Protein 3KZN (pdb70)

Solvent-accessible surface area: 14301 Å² total

Secondary structure (DSSP, 8-state):
---BS-GGGS-HHHHHHHHHHHHHHHH-----TTTT-EEEEEESS--HHHHHHHHHHHHHTT-EEEEE-HHHHSPPEE-SSS----SS--EEHHHHHHHHHHH-SEEEEE----SS-HHHHTT-HHHHHHHHH-SS-EEESSSS--HHHHHHHHHHHHHHHTSS--TT-EEEEEE---SS---SHHHHHHHHHHHHTT-EEEEE-SSGGGPPPHHHHHHHHHHHHHHS-EEEEE--HHHHHTT-SEEEEE----GGGTT--TTHHHHHGGGGGGS--HHHHHTSSS-EEE--S---TT---HHHHTSTTB-HHHHHHHHHHHHHHHHHHH-

Structure (mmCIF, N/CA/C/O backbone):
data_3KZN
#
_entry.id   3KZN
#
_cell.length_a   130.198
_cell.length_b   130.198
_cell.length_c   130.198
_cell.angle_alpha   90.000
_cell.angle_beta   90.000
_cell.angle_gamma   90.000
#
_symmetry.space_group_name_H-M   'I 21 3'
#
loop_
_entity.id
_entity.type
_entity.pdbx_description
1 polymer 'N-acetylornithine carbamoyltransferase'
2 non-polymer N~2~-ACETYL-L-ORNITHINE
3 non-polymer GLYCEROL
4 non-polymer 'SULFATE ION'
5 water water
#
loop_
_atom_site.group_PDB
_atom_site.id
_atom_site.type_symbol
_atom_site.label_atom_id
_atom_site.label_alt_id
_atom_site.label_comp_id
_atom_site.label_asym_id
_atom_site.label_entity_id
_atom_site.label_seq_id
_atom_site.pdbx_PDB_ins_code
_atom_site.Cartn_x
_atom_site.Cartn_y
_atom_site.Cartn_z
_atom_site.occupancy
_atom_site.B_iso_or_equiv
_atom_site.auth_seq_id
_atom_site.auth_comp_id
_atom_site.auth_asym_id
_atom_site.auth_atom_id
_atom_site.pdbx_PDB_model_num
ATOM 1 N N . LEU A 1 23 ? 80.894 49.828 79.348 1.00 41.22 3 LEU A N 1
ATOM 2 C CA . LEU A 1 23 ? 81.762 49.477 80.513 1.00 39.29 3 LEU A CA 1
ATOM 3 C C . LEU A 1 23 ? 83.145 50.104 80.343 1.00 37.25 3 LEU A C 1
ATOM 4 O O . LEU A 1 23 ? 83.718 50.067 79.256 1.00 37.74 3 LEU A O 1
ATOM 9 N N . LYS A 1 24 ? 83.678 50.679 81.416 1.00 35.06 4 LYS A N 1
ATOM 10 C CA . LYS A 1 24 ? 84.993 51.314 81.371 1.00 34.97 4 LYS A CA 1
ATOM 11 C C . LYS A 1 24 ? 86.069 50.376 81.924 1.00 32.38 4 LYS A C 1
ATOM 12 O O . LYS A 1 24 ? 85.881 49.757 82.968 1.00 31.72 4 LYS A O 1
ATOM 18 N N . HIS A 1 25 ? 87.189 50.278 81.214 1.00 29.75 5 HIS A N 1
ATOM 19 C CA . HIS A 1 25 ? 88.306 49.422 81.623 1.00 27.44 5 HIS A CA 1
ATOM 20 C C . HIS A 1 25 ? 89.560 50.279 81.767 1.00 27.67 5 HIS A C 1
ATOM 21 O O . HIS A 1 25 ? 89.580 51.431 81.338 1.00 27.95 5 HIS A O 1
ATOM 28 N N . PHE A 1 26 ? 90.602 49.731 82.388 1.00 23.63 6 PHE A N 1
ATOM 29 C CA . PHE A 1 26 ? 91.863 50.461 82.474 1.00 23.04 6 PHE A CA 1
ATOM 30 C C . PHE A 1 26 ? 92.873 49.608 81.717 1.00 22.41 6 PHE A C 1
ATOM 31 O O . PHE A 1 26 ? 93.645 48.853 82.312 1.00 22.58 6 PHE A O 1
ATOM 39 N N . LEU A 1 27 ? 92.848 49.725 80.394 1.00 21.00 7 LEU A N 1
ATOM 40 C CA . LEU A 1 27 ? 93.738 48.952 79.537 1.00 21.96 7 LEU A CA 1
ATOM 41 C C . LEU A 1 27 ? 94.967 49.758 79.159 1.00 21.66 7 LEU A C 1
ATOM 42 O O . LEU A 1 27 ? 96.058 49.214 79.036 1.00 20.72 7 LEU A O 1
ATOM 47 N N . ASN A 1 28 ? 94.773 51.060 78.975 1.00 22.02 8 ASN A N 1
ATOM 48 C CA . ASN A 1 28 ? 95.851 51.975 78.606 1.00 22.36 8 ASN A CA 1
ATOM 49 C C . ASN A 1 28 ? 95.484 53.392 79.019 1.00 23.11 8 ASN A C 1
ATOM 50 O O . ASN A 1 28 ? 94.307 53.757 79.028 1.00 23.61 8 ASN A O 1
ATOM 55 N N . THR A 1 29 ? 96.485 54.191 79.368 1.00 22.26 9 THR A N 1
ATOM 56 C CA . THR A 1 29 ? 96.212 55.567 79.764 1.00 23.38 9 THR A CA 1
ATOM 57 C C . THR A 1 29 ? 95.749 56.338 78.532 1.00 23.01 9 THR A C 1
ATOM 58 O O . THR A 1 29 ? 94.976 57.285 78.635 1.00 23.60 9 THR A O 1
ATOM 62 N N . GLN A 1 30 ? 96.218 55.913 77.364 1.00 23.18 10 GLN A N 1
ATOM 63 C CA . GLN A 1 30 ? 95.865 56.576 76.113 1.00 24.83 10 GLN A CA 1
ATOM 64 C C . GLN A 1 30 ? 94.350 56.579 75.871 1.00 25.93 10 GLN A C 1
ATOM 65 O O . GLN A 1 30 ? 93.842 57.447 75.164 1.00 25.95 10 GLN A O 1
ATOM 71 N N . ASP A 1 31 ? 93.632 55.622 76.461 1.00 26.14 11 ASP A N 1
ATOM 72 C CA . ASP A 1 31 ? 92.175 55.543 76.293 1.00 27.91 11 ASP A CA 1
ATOM 73 C C . ASP A 1 31 ? 91.424 56.501 77.212 1.00 28.25 11 ASP A C 1
ATOM 74 O O . ASP A 1 31 ? 90.224 56.716 77.047 1.00 28.66 11 ASP A O 1
ATOM 79 N N . TRP A 1 32 ? 92.123 57.050 78.196 1.00 26.88 12 TRP A N 1
ATOM 80 C CA . TRP A 1 32 ? 91.509 57.963 79.150 1.00 26.87 12 TRP A CA 1
ATOM 81 C C . TRP A 1 32 ? 91.842 59.411 78.814 1.00 26.38 12 TRP A C 1
ATOM 82 O O . TRP A 1 32 ? 92.892 59.690 78.246 1.00 26.45 12 TRP A O 1
ATOM 93 N N . SER A 1 33 ? 90.943 60.326 79.163 1.00 27.26 13 SER A N 1
ATOM 94 C CA . SER A 1 33 ? 91.172 61.745 78.906 1.00 27.71 13 SER A CA 1
ATOM 95 C C . SER A 1 33 ? 92.191 62.263 79.918 1.00 28.88 13 SER A C 1
ATOM 96 O O . SER A 1 33 ? 92.457 61.611 80.931 1.00 26.33 13 SER A O 1
ATOM 99 N N . ARG A 1 34 ? 92.757 63.435 79.645 1.00 29.85 14 ARG A N 1
ATOM 100 C CA . ARG A 1 34 ? 93.739 64.032 80.543 1.00 31.41 14 ARG A CA 1
ATOM 101 C C . ARG A 1 34 ? 93.085 64.343 81.887 1.00 30.74 14 ARG A C 1
ATOM 102 O O . ARG A 1 34 ? 93.702 64.192 82.941 1.00 29.22 14 ARG A O 1
ATOM 110 N N . ALA A 1 35 ? 91.831 64.780 81.842 1.00 29.82 15 ALA A N 1
ATOM 111 C CA . ALA A 1 35 ? 91.097 65.099 83.060 1.00 30.10 15 ALA A CA 1
ATOM 112 C C . ALA A 1 35 ? 90.917 63.842 83.912 1.00 28.96 15 ALA A C 1
ATOM 113 O O . ALA A 1 35 ? 91.072 63.886 85.131 1.00 28.64 15 ALA A O 1
ATOM 115 N N . GLU A 1 36 ? 90.589 62.724 83.267 1.00 27.41 16 GLU A N 1
ATOM 116 C CA . GLU A 1 36 ? 90.396 61.463 83.979 1.00 27.93 16 GLU A CA 1
ATOM 117 C C . GLU A 1 36 ? 91.703 60.977 84.599 1.00 25.70 16 GLU A C 1
ATOM 118 O O . GLU A 1 36 ? 91.727 60.524 85.743 1.00 24.01 16 GLU A O 1
ATOM 124 N N . LEU A 1 37 ? 92.790 61.070 83.843 1.00 25.81 17 LEU A N 1
ATOM 125 C CA . LEU A 1 37 ? 94.088 60.654 84.361 1.00 25.41 17 LEU A CA 1
ATOM 126 C C . LEU A 1 37 ? 94.469 61.546 85.539 1.00 26.69 17 LEU A C 1
ATOM 127 O O . LEU A 1 37 ? 94.928 61.061 86.574 1.00 24.82 17 LEU A O 1
ATOM 132 N N . ASP A 1 38 ? 94.271 62.854 85.386 1.00 27.18 18 ASP A N 1
ATOM 133 C CA . ASP A 1 38 ? 94.597 63.782 86.460 1.00 27.48 18 ASP A CA 1
ATOM 134 C C . ASP A 1 38 ? 93.826 63.417 87.718 1.00 26.01 18 ASP A C 1
ATOM 135 O O . ASP A 1 38 ? 94.350 63.527 88.825 1.00 25.52 18 ASP A O 1
ATOM 140 N N . ALA A 1 39 ? 92.582 62.977 87.543 1.00 25.53 19 ALA A N 1
ATOM 141 C CA . ALA A 1 39 ? 91.741 62.588 88.668 1.00 26.26 19 ALA A CA 1
ATOM 142 C C . ALA A 1 39 ? 92.315 61.349 89.347 1.00 25.64 19 ALA A C 1
ATOM 143 O O . ALA A 1 39 ? 92.343 61.265 90.576 1.00 25.47 19 ALA A O 1
ATOM 145 N N . LEU A 1 40 ? 92.780 60.392 88.547 1.00 24.43 20 LEU A N 1
ATOM 146 C CA . LEU A 1 40 ? 93.369 59.171 89.094 1.00 23.92 20 LEU A CA 1
ATOM 147 C C . LEU A 1 40 ? 94.614 59.487 89.909 1.00 22.51 20 LEU A C 1
ATOM 148 O O . LEU A 1 40 ? 94.783 58.984 91.021 1.00 22.16 20 LEU A O 1
ATOM 153 N N . LEU A 1 41 ? 95.491 60.316 89.351 1.00 23.05 21 LEU A N 1
ATOM 154 C CA . LEU A 1 41 ? 96.716 60.678 90.049 1.00 23.90 21 LEU A CA 1
ATOM 155 C C . LEU A 1 41 ? 96.413 61.410 91.349 1.00 24.30 21 LEU A C 1
ATOM 156 O O . LEU A 1 41 ? 97.083 61.191 92.357 1.00 24.28 21 LEU A O 1
ATOM 161 N N . THR A 1 42 ? 95.400 62.273 91.334 1.00 24.66 22 THR A N 1
ATOM 162 C CA . THR A 1 42 ? 95.034 63.002 92.545 1.00 24.94 22 THR A CA 1
ATOM 163 C C . THR A 1 42 ? 94.418 62.066 93.580 1.00 24.09 22 THR A C 1
ATOM 164 O O . THR A 1 42 ? 94.642 62.224 94.781 1.00 22.71 22 THR A O 1
ATOM 168 N N . GLN A 1 43 ? 93.636 61.092 93.127 1.00 23.07 23 GLN A N 1
ATOM 169 C CA . GLN A 1 43 ? 93.053 60.144 94.064 1.00 24.29 23 GLN A CA 1
ATOM 170 C C . GLN A 1 43 ? 94.194 59.299 94.637 1.00 22.56 23 GLN A C 1
ATOM 171 O O . GLN A 1 43 ? 94.176 58.920 95.809 1.00 21.94 23 GLN A O 1
ATOM 177 N N . ALA A 1 44 ? 95.195 59.012 93.809 1.00 22.28 24 ALA A N 1
ATOM 178 C CA . ALA A 1 44 ? 96.340 58.229 94.272 1.00 22.84 24 ALA A CA 1
ATOM 179 C C . ALA A 1 44 ? 97.053 58.994 95.385 1.00 21.75 24 ALA A C 1
ATOM 180 O O . ALA A 1 44 ? 97.478 58.410 96.386 1.00 22.55 24 ALA A O 1
ATOM 182 N N . ALA A 1 45 ? 97.176 60.308 95.213 1.00 22.43 25 ALA A N 1
ATOM 183 C CA . ALA A 1 45 ? 97.830 61.148 96.213 1.00 22.74 25 ALA A CA 1
ATOM 184 C C . ALA A 1 45 ? 97.032 61.141 97.513 1.00 22.55 25 ALA A C 1
ATOM 185 O O . ALA A 1 45 ? 97.606 61.178 98.604 1.00 24.23 25 ALA A O 1
ATOM 187 N N . LEU A 1 46 ? 95.706 61.098 97.396 1.00 22.07 26 LEU A N 1
ATOM 188 C CA . LEU A 1 46 ? 94.834 61.075 98.568 1.00 23.65 26 LEU A CA 1
ATOM 189 C C . LEU A 1 46 ? 94.973 59.755 99.325 1.00 24.09 26 LEU A C 1
ATOM 190 O O . LEU A 1 46 ? 95.022 59.738 100.554 1.00 23.92 26 LEU A O 1
ATOM 195 N N . PHE A 1 47 ? 95.029 58.647 98.594 1.00 23.14 27 PHE A N 1
ATOM 196 C CA . PHE A 1 47 ? 95.189 57.343 99.233 1.00 23.12 27 PHE A CA 1
ATOM 197 C C . PHE A 1 47 ? 96.541 57.254 99.944 1.00 23.05 27 PHE A C 1
ATOM 198 O O . PHE A 1 47 ? 96.680 56.567 100.957 1.00 24.29 27 PHE A O 1
ATOM 206 N N . LYS A 1 48 ? 97.540 57.953 99.413 1.00 23.50 28 LYS A N 1
ATOM 207 C CA . LYS A 1 48 ? 98.868 57.942 100.018 1.00 23.62 28 LYS A CA 1
ATOM 208 C C . LYS A 1 48 ? 98.825 58.657 101.365 1.00 24.35 28 LYS A C 1
ATOM 209 O O . LYS A 1 48 ? 99.585 58.330 102.276 1.00 24.72 28 LYS A O 1
ATOM 215 N N . ARG A 1 49 ? 97.923 59.627 101.494 1.00 24.50 29 ARG A N 1
ATOM 216 C CA . ARG A 1 49 ? 97.786 60.369 102.743 1.00 24.83 29 ARG A CA 1
ATOM 217 C C . ARG A 1 49 ? 96.847 59.674 103.731 1.00 25.62 29 ARG A C 1
ATOM 218 O O . ARG A 1 49 ? 96.889 59.941 104.930 1.00 27.22 29 ARG A O 1
ATOM 226 N N . ASN A 1 50 ? 96.002 58.784 103.221 1.00 26.04 30 ASN A N 1
ATOM 227 C CA . ASN A 1 50 ? 95.058 58.039 104.053 1.00 27.80 30 ASN A CA 1
ATOM 228 C C . ASN A 1 50 ? 94.823 56.705 103.347 1.00 26.94 30 ASN A C 1
ATOM 229 O O . ASN A 1 50 ? 93.900 56.570 102.546 1.00 24.81 30 ASN A O 1
ATOM 234 N N . LYS A 1 51 ? 95.654 55.717 103.659 1.00 27.08 31 LYS A N 1
ATOM 235 C CA . LYS A 1 51 ? 95.566 54.430 102.982 1.00 26.49 31 LYS A CA 1
ATOM 236 C C . LYS A 1 51 ? 94.419 53.484 103.309 1.00 25.04 31 LYS A C 1
ATOM 237 O O . LYS A 1 51 ? 94.071 52.647 102.480 1.00 25.09 31 LYS A O 1
ATOM 243 N N . LEU A 1 52 ? 93.823 53.596 104.491 1.00 25.12 32 LEU A N 1
ATOM 244 C CA . LEU A 1 52 ? 92.711 52.710 104.823 1.00 24.92 32 LEU A CA 1
ATOM 245 C C . LEU A 1 52 ? 91.371 53.367 104.473 1.00 26.23 32 LEU A C 1
ATOM 246 O O . LEU A 1 52 ? 91.161 54.554 104.732 1.00 25.66 32 LEU A O 1
ATOM 251 N N . GLY A 1 53 ? 90.472 52.592 103.869 1.00 25.35 33 GLY A N 1
ATOM 252 C CA . GLY A 1 53 ? 89.170 53.121 103.488 1.00 25.97 33 GLY A CA 1
ATOM 253 C C . GLY A 1 53 ? 88.160 52.026 103.202 1.00 26.62 33 GLY A C 1
ATOM 254 O O . GLY A 1 53 ? 88.424 50.853 103.471 1.00 25.02 33 GLY A O 1
ATOM 255 N N . SER A 1 54 ? 87.003 52.393 102.659 1.00 26.00 34 SER A N 1
ATOM 256 C CA . SER A 1 54 ? 85.977 51.400 102.359 1.00 27.33 34 SER A CA 1
ATOM 257 C C . SER A 1 54 ? 85.507 51.439 100.906 1.00 25.85 34 SER A C 1
ATOM 258 O O . SER A 1 54 ? 84.443 50.909 100.577 1.00 27.15 34 SER A O 1
ATOM 261 N N . GLU A 1 55 ? 86.300 52.057 100.037 1.00 24.94 35 GLU A N 1
ATOM 262 C CA . GLU A 1 55 ? 85.942 52.163 98.623 1.00 25.27 35 GLU A CA 1
ATOM 263 C C . GLU A 1 55 ? 85.721 50.813 97.941 1.00 25.87 35 GLU A C 1
ATOM 264 O O . GLU A 1 55 ? 85.053 50.741 96.908 1.00 26.84 35 GLU A O 1
ATOM 270 N N . LEU A 1 56 ? 86.279 49.750 98.510 1.00 23.26 36 LEU A N 1
ATOM 271 C CA . LEU A 1 56 ? 86.120 48.410 97.938 1.00 23.82 36 LEU A CA 1
ATOM 272 C C . LEU A 1 56 ? 85.499 47.454 98.961 1.00 23.73 36 LEU A C 1
ATOM 273 O O . LEU A 1 56 ? 85.657 46.235 98.864 1.00 21.98 36 LEU A O 1
ATOM 278 N N . LYS A 1 57 ? 84.780 48.004 99.934 1.00 23.56 37 LYS A N 1
ATOM 279 C CA . LYS A 1 57 ? 84.171 47.180 100.976 1.00 23.95 37 LYS A CA 1
ATOM 280 C C . LYS A 1 57 ? 83.285 46.064 100.429 1.00 23.13 37 LYS A C 1
ATOM 281 O O . LYS A 1 57 ? 82.268 46.321 99.780 1.00 22.80 37 LYS A O 1
ATOM 287 N N . GLY A 1 58 ? 83.686 44.825 100.700 1.00 21.93 38 GLY A N 1
ATOM 288 C CA . GLY A 1 58 ? 82.937 43.672 100.240 1.00 22.80 38 GLY A CA 1
ATOM 289 C C . GLY A 1 58 ? 83.125 43.344 98.768 1.00 23.28 38 GLY A C 1
ATOM 290 O O . GLY A 1 58 ? 82.518 42.399 98.260 1.00 24.58 38 GLY A O 1
ATOM 291 N N . LYS A 1 59 ? 83.963 44.119 98.084 1.00 22.50 39 LYS A N 1
ATOM 292 C CA . LYS A 1 59 ? 84.238 43.918 96.664 1.00 21.25 39 LYS A CA 1
ATOM 293 C C . LYS A 1 59 ? 85.482 43.049 96.485 1.00 21.94 39 LYS A C 1
ATOM 294 O O . LYS A 1 59 ? 86.272 42.879 97.414 1.00 20.81 39 LYS A O 1
ATOM 300 N N . SER A 1 60 ? 85.671 42.519 95.283 1.00 20.55 40 SER A N 1
ATOM 301 C CA . SER A 1 60 ? 86.829 41.675 95.031 1.00 20.19 40 SER A CA 1
ATOM 302 C C . SER A 1 60 ? 87.390 41.831 93.624 1.00 20.83 40 SER A C 1
ATOM 303 O O . SER A 1 60 ? 86.699 42.268 92.700 1.00 20.92 40 SER A O 1
ATOM 306 N N . ILE A 1 61 ? 88.658 41.470 93.476 1.00 19.16 41 ILE A N 1
ATOM 307 C CA . ILE A 1 61 ? 89.321 41.531 92.184 1.00 19.21 41 ILE A CA 1
ATOM 308 C C . ILE A 1 61 ? 90.069 40.219 91.962 1.00 18.58 41 ILE A C 1
ATOM 309 O O . ILE A 1 61 ? 90.654 39.665 92.889 1.00 20.67 41 ILE A O 1
ATOM 314 N N . ALA A 1 62 ? 90.001 39.698 90.745 1.00 18.19 42 ALA A N 1
ATOM 315 C CA . ALA A 1 62 ? 90.719 38.477 90.414 1.00 19.20 42 ALA A CA 1
ATOM 316 C C . ALA A 1 62 ? 91.997 38.934 89.723 1.00 19.41 42 ALA A C 1
ATOM 317 O O . ALA A 1 62 ? 91.946 39.619 88.702 1.00 20.19 42 ALA A O 1
ATOM 319 N N . LEU A 1 63 ? 93.140 38.590 90.309 1.00 19.90 43 LEU A N 1
ATOM 320 C CA . LEU A 1 63 ? 94.437 38.944 89.748 1.00 19.05 43 LEU A CA 1
ATOM 321 C C . LEU A 1 63 ? 94.882 37.738 88.931 1.00 20.14 43 LEU A C 1
ATOM 322 O O . LEU A 1 63 ? 95.347 36.737 89.481 1.00 20.40 43 LEU A O 1
ATOM 327 N N . VAL A 1 64 ? 94.723 37.833 87.615 1.00 18.87 44 VAL A N 1
ATOM 328 C CA . VAL A 1 64 ? 95.071 36.732 86.726 1.00 19.20 44 VAL A CA 1
ATOM 329 C C . VAL A 1 64 ? 96.473 36.882 86.147 1.00 20.15 44 VAL A C 1
ATOM 330 O O . VAL A 1 64 ? 96.713 37.699 85.251 1.00 20.19 44 VAL A O 1
ATOM 334 N N . PHE A 1 65 ? 97.388 36.071 86.666 1.00 19.38 45 PHE A N 1
ATOM 335 C CA . PHE A 1 65 ? 98.783 36.093 86.250 1.00 20.52 45 PHE A CA 1
ATOM 336 C C . PHE A 1 65 ? 99.173 35.004 85.256 1.00 21.44 45 PHE A C 1
ATOM 337 O O . PHE A 1 65 ? 99.332 33.846 85.637 1.00 21.92 45 PHE A O 1
ATOM 345 N N . PHE A 1 66 ? 99.324 35.359 83.983 1.00 21.88 46 PHE A N 1
ATOM 346 C CA . PHE A 1 66 ? 99.764 34.369 83.007 1.00 22.25 46 PHE A CA 1
ATOM 347 C C . PHE A 1 66 ? 101.283 34.309 83.135 1.00 22.85 46 PHE A C 1
ATOM 348 O O . PHE A 1 66 ? 101.928 33.351 82.708 1.00 23.31 46 PHE A O 1
ATOM 356 N N . ASN A 1 67 ? 101.832 35.356 83.742 1.00 22.79 47 ASN A N 1
ATOM 357 C CA . ASN A 1 67 ? 103.262 35.472 84.035 1.00 24.57 47 ASN A CA 1
ATOM 358 C C . ASN A 1 67 ? 103.274 36.005 85.472 1.00 25.33 47 ASN A C 1
ATOM 359 O O . ASN A 1 67 ? 102.533 36.936 85.794 1.00 25.13 47 ASN A O 1
ATOM 364 N N . PRO A 1 68 ? 104.105 35.420 86.355 1.00 27.45 48 PRO A N 1
ATOM 365 C CA . PRO A 1 68 ? 104.187 35.843 87.760 1.00 27.34 48 PRO A CA 1
ATOM 366 C C . PRO A 1 68 ? 104.885 37.178 88.013 1.00 26.48 48 PRO A C 1
ATOM 367 O O . PRO A 1 68 ? 105.742 37.598 87.241 1.00 25.56 48 PRO A O 1
ATOM 371 N N . SER A 1 69 ? 104.506 37.827 89.112 1.00 24.13 49 SER A N 1
ATOM 372 C CA . SER A 1 69 ? 105.101 39.091 89.535 1.00 22.35 49 SER A CA 1
ATOM 373 C C . SER A 1 69 ? 104.837 39.298 91.022 1.00 22.92 49 SER A C 1
ATOM 374 O O . SER A 1 69 ? 103.702 39.554 91.420 1.00 22.53 49 SER A O 1
ATOM 377 N N . MET A 1 70 ? 105.877 39.193 91.843 1.00 20.98 50 MET A N 1
ATOM 378 C CA . MET A 1 70 ? 105.698 39.382 93.276 1.00 22.28 50 MET A CA 1
ATOM 379 C C . MET A 1 70 ? 105.281 40.811 93.637 1.00 21.12 50 MET A C 1
ATOM 380 O O . MET A 1 70 ? 104.413 41.002 94.488 1.00 21.89 50 MET A O 1
ATOM 385 N N . ARG A 1 71 ? 105.877 41.810 92.989 1.00 20.80 51 ARG A N 1
ATOM 386 C CA . ARG A 1 71 ? 105.542 43.202 93.297 1.00 20.94 51 ARG A CA 1
ATOM 387 C C . ARG A 1 71 ? 104.107 43.558 92.909 1.00 20.32 51 ARG A C 1
ATOM 388 O O . ARG A 1 71 ? 103.441 44.333 93.600 1.00 20.93 51 ARG A O 1
ATOM 396 N N . THR A 1 72 ? 103.632 42.999 91.801 1.00 19.34 52 THR A N 1
ATOM 397 C CA . THR A 1 72 ? 102.269 43.268 91.347 1.00 19.44 52 THR A CA 1
ATOM 398 C C . THR A 1 72 ? 101.248 42.551 92.234 1.00 19.10 52 THR A C 1
ATOM 399 O O . THR A 1 72 ? 100.216 43.122 92.597 1.00 19.34 52 THR A O 1
ATOM 403 N N . ARG A 1 73 ? 101.532 41.301 92.584 1.00 18.21 53 ARG A N 1
ATOM 404 C CA . ARG A 1 73 ? 100.632 40.550 93.448 1.00 18.69 53 ARG A CA 1
ATOM 405 C C . ARG A 1 73 ? 100.557 41.246 94.802 1.00 18.12 53 ARG A C 1
ATOM 406 O O . ARG A 1 73 ? 99.477 41.444 95.346 1.00 18.47 53 ARG A O 1
ATOM 414 N N . THR A 1 74 ? 101.709 41.629 95.338 1.00 17.70 54 THR A N 1
ATOM 415 C CA . THR A 1 74 ? 101.754 42.281 96.645 1.00 18.86 54 THR A CA 1
ATOM 416 C C . THR A 1 74 ? 101.000 43.608 96.684 1.00 20.56 54 THR A C 1
ATOM 417 O O . THR A 1 74 ? 100.168 43.835 97.564 1.00 20.30 54 THR A O 1
ATOM 421 N N . SER A 1 75 ? 101.286 44.484 95.730 1.00 19.51 55 SER A N 1
ATOM 422 C CA . SER A 1 75 ? 100.636 45.788 95.716 1.00 19.14 55 SER A CA 1
ATOM 423 C C . SER A 1 75 ? 99.125 45.716 95.493 1.00 18.81 55 SER A C 1
ATOM 424 O O . SER A 1 75 ? 98.369 46.376 96.204 1.00 18.91 55 SER A O 1
ATOM 427 N N . PHE A 1 76 ? 98.674 44.923 94.523 1.00 19.19 56 PHE A N 1
ATOM 428 C CA . PHE A 1 76 ? 97.234 44.805 94.286 1.00 19.54 56 PHE A CA 1
ATOM 429 C C . PHE A 1 76 ? 96.526 44.138 95.463 1.00 19.09 56 PHE A C 1
ATOM 430 O O . PHE A 1 76 ? 95.477 44.604 95.917 1.00 19.70 56 PHE A O 1
ATOM 438 N N . GLU A 1 77 ? 97.094 43.043 95.955 1.00 19.58 57 GLU A N 1
ATOM 439 C CA . GLU A 1 77 ? 96.489 42.317 97.069 1.00 20.10 57 GLU A CA 1
ATOM 440 C C . GLU A 1 77 ? 96.318 43.218 98.294 1.00 20.73 57 GLU A C 1
ATOM 441 O O . GLU A 1 77 ? 95.253 43.239 98.918 1.00 19.14 57 GLU A O 1
ATOM 447 N N . LEU A 1 78 ? 97.358 43.972 98.633 1.00 19.86 58 LEU A N 1
ATOM 448 C CA . LEU A 1 78 ? 97.276 44.875 99.784 1.00 21.33 58 LEU A CA 1
ATOM 449 C C . LEU A 1 78 ? 96.324 46.035 99.500 1.00 21.56 58 LEU A C 1
ATOM 450 O O . LEU A 1 78 ? 95.592 46.488 100.383 1.00 22.83 58 LEU A O 1
ATOM 455 N N . GLY A 1 79 ? 96.343 46.521 98.264 1.00 20.35 59 GLY A N 1
ATOM 456 C CA . GLY A 1 79 ? 95.461 47.617 97.897 1.00 21.53 59 GLY A CA 1
ATOM 457 C C . GLY A 1 79 ? 94.005 47.234 98.094 1.00 20.14 59 GLY A C 1
ATOM 458 O O . GLY A 1 79 ? 93.205 48.040 98.578 1.00 20.68 59 GLY A O 1
ATOM 459 N N . ALA A 1 80 ? 93.653 46.008 97.719 1.00 18.20 60 ALA A N 1
ATOM 460 C CA . ALA A 1 80 ? 92.278 45.539 97.883 1.00 19.01 60 ALA A CA 1
ATOM 461 C C . ALA A 1 80 ? 91.958 45.449 99.375 1.00 19.89 60 ALA A C 1
ATOM 462 O O . ALA A 1 80 ? 90.924 45.931 99.839 1.00 19.81 60 ALA A O 1
ATOM 464 N N . PHE A 1 81 ? 92.859 44.827 100.121 1.00 19.56 61 PHE A N 1
ATOM 465 C CA . PHE A 1 81 ? 92.695 44.669 101.561 1.00 20.16 61 PHE A CA 1
ATOM 466 C C . PHE A 1 81 ? 92.489 46.001 102.292 1.00 19.96 61 PHE A C 1
ATOM 467 O O . PHE A 1 81 ? 91.581 46.135 103.115 1.00 19.15 61 PHE A O 1
ATOM 475 N N . GLN A 1 82 ? 93.334 46.981 101.989 1.00 20.20 62 GLN A N 1
ATOM 476 C CA . GLN A 1 82 ? 93.263 48.286 102.647 1.00 22.05 62 GLN A CA 1
ATOM 477 C C . GLN A 1 82 ? 91.979 49.070 102.397 1.00 22.65 62 GLN A C 1
ATOM 478 O O . GLN A 1 82 ? 91.625 49.945 103.189 1.00 24.33 62 GLN A O 1
ATOM 484 N N . LEU A 1 83 ? 91.283 48.758 101.308 1.00 22.51 63 LEU A N 1
ATOM 485 C CA . LEU A 1 83 ? 90.035 49.439 100.997 1.00 22.68 63 LEU A CA 1
ATOM 486 C C . LEU A 1 83 ? 88.814 48.578 101.327 1.00 23.35 63 LEU A C 1
ATOM 487 O O . LEU A 1 83 ? 87.699 48.866 100.888 1.00 22.81 63 LEU A O 1
ATOM 492 N N . GLY A 1 84 ? 89.036 47.518 102.103 1.00 23.09 64 GLY A N 1
ATOM 493 C CA . GLY A 1 84 ? 87.943 46.655 102.518 1.00 22.77 64 GLY A CA 1
ATOM 494 C C . GLY A 1 84 ? 87.538 45.560 101.553 1.00 22.74 64 GLY A C 1
ATOM 495 O O . GLY A 1 84 ? 86.515 44.900 101.759 1.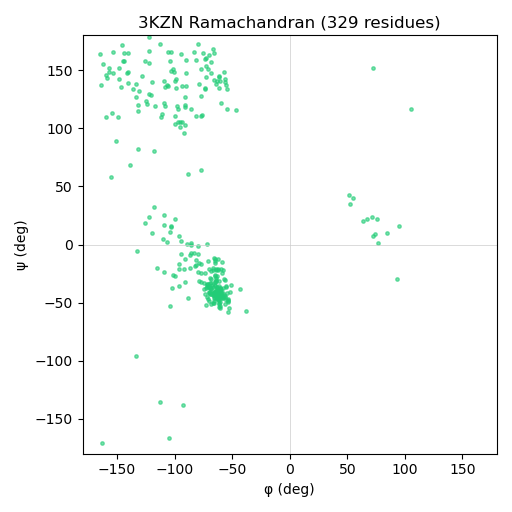00 24.80 64 GLY A O 1
ATOM 496 N N . GLY A 1 85 ? 88.336 45.359 100.509 1.00 22.29 65 GLY A N 1
ATOM 497 C CA . GLY A 1 85 ? 88.030 44.331 99.533 1.00 20.12 65 GLY A CA 1
ATOM 498 C C . GLY A 1 85 ? 88.929 43.116 99.677 1.00 20.26 65 GLY A C 1
ATOM 499 O O . GLY A 1 85 ? 89.635 42.964 100.677 1.00 19.87 65 GLY A O 1
ATOM 500 N N . HIS A 1 86 ? 88.918 42.256 98.666 1.00 19.27 66 HIS A N 1
ATOM 501 C CA . HIS A 1 86 ? 89.723 41.039 98.690 1.00 21.02 66 HIS A CA 1
ATOM 502 C C . HIS A 1 86 ? 90.202 40.675 97.291 1.00 20.23 66 HIS A C 1
ATOM 503 O O . HIS A 1 86 ? 89.434 40.731 96.335 1.00 22.34 66 HIS A O 1
ATOM 510 N N . ALA A 1 87 ? 91.472 40.302 97.175 1.00 19.54 67 ALA A N 1
ATOM 511 C CA . ALA A 1 87 ? 92.030 39.910 95.886 1.00 18.99 67 ALA A CA 1
ATOM 512 C C . ALA A 1 87 ? 92.212 38.403 95.854 1.00 18.33 67 ALA A C 1
ATOM 513 O O . ALA A 1 87 ? 92.683 37.806 96.823 1.00 18.13 67 ALA A O 1
ATOM 515 N N . VAL A 1 88 ? 91.834 37.797 94.736 1.00 17.62 68 VAL A N 1
ATOM 516 C CA . VAL A 1 88 ? 91.986 36.356 94.542 1.00 17.81 68 VAL A CA 1
ATOM 517 C C . VAL A 1 88 ? 93.112 36.203 93.526 1.00 18.65 68 VAL A C 1
ATOM 518 O O . VAL A 1 88 ? 93.008 36.696 92.401 1.00 18.34 68 VAL A O 1
ATOM 522 N N . VAL A 1 89 ? 94.188 35.533 93.925 1.00 19.21 69 VAL A N 1
ATOM 523 C CA . VAL A 1 89 ? 95.333 35.340 93.039 1.00 19.60 69 VAL A CA 1
ATOM 524 C C . VAL A 1 89 ? 95.231 34.053 92.229 1.00 20.07 69 VAL A C 1
ATOM 525 O O . VAL A 1 89 ? 95.199 32.957 92.790 1.00 19.65 69 VAL A O 1
ATOM 529 N N . LEU A 1 90 ? 95.194 34.197 90.904 1.00 19.39 70 LEU A N 1
ATOM 530 C CA . LEU A 1 90 ? 95.090 33.059 89.996 1.00 20.82 70 LEU A CA 1
ATOM 531 C C . LEU A 1 90 ? 96.291 33.004 89.057 1.00 21.84 70 LEU A C 1
ATOM 532 O O . LEU A 1 90 ? 96.741 34.035 88.564 1.00 21.19 70 LEU A O 1
ATOM 537 N N . GLN A 1 91 ? 96.793 31.797 88.801 1.00 22.85 71 GLN A N 1
ATOM 538 C CA . GLN A 1 91 ? 97.947 31.615 87.923 1.00 25.73 71 GLN A CA 1
ATOM 539 C C . GLN A 1 91 ? 97.678 30.499 86.903 1.00 27.35 71 GLN A C 1
ATOM 540 O O . GLN A 1 91 ? 98.094 29.353 87.089 1.00 28.74 71 GLN A O 1
ATOM 546 N N . PRO A 1 92 ? 96.971 30.833 85.808 1.00 28.45 72 PRO A N 1
ATOM 547 C CA . PRO A 1 92 ? 96.587 29.941 84.706 1.00 32.85 72 PRO A CA 1
ATOM 548 C C . PRO A 1 92 ? 97.655 28.978 84.196 1.00 34.58 72 PRO A C 1
ATOM 549 O O . PRO A 1 92 ? 97.354 27.833 83.858 1.00 36.62 72 PRO A O 1
ATOM 553 N N . GLY A 1 93 ? 98.896 29.444 84.129 1.00 37.60 73 GLY A N 1
ATOM 554 C CA . GLY A 1 93 ? 99.964 28.593 83.640 1.00 41.61 73 GLY A CA 1
ATOM 555 C C . GLY A 1 93 ? 100.339 27.468 84.585 1.00 44.38 73 GLY A C 1
ATOM 556 O O . GLY A 1 93 ? 100.920 26.466 84.163 1.00 44.72 73 GLY A O 1
ATOM 557 N N . LYS A 1 94 ? 99.999 27.620 85.861 1.00 44.92 74 LYS A N 1
ATOM 558 C CA . LYS A 1 94 ? 100.339 26.610 86.855 1.00 47.13 74 LYS A CA 1
ATOM 559 C C . LYS A 1 94 ? 99.145 25.910 87.499 1.00 47.03 74 LYS A C 1
ATOM 560 O O . LYS A 1 94 ? 99.291 24.819 88.053 1.00 48.27 74 LYS A O 1
ATOM 566 N N . ASP A 1 95 ? 97.969 26.524 87.429 1.00 46.38 75 ASP A N 1
ATOM 567 C CA . ASP A 1 95 ? 96.788 25.937 88.053 1.00 46.33 75 ASP A CA 1
ATOM 568 C C . ASP A 1 95 ? 95.717 25.407 87.106 1.00 45.32 75 ASP A C 1
ATOM 569 O O . ASP A 1 95 ? 94.651 24.975 87.551 1.00 43.14 75 ASP A O 1
ATOM 574 N N . ALA A 1 96 ? 95.993 25.427 85.806 1.00 43.71 76 ALA A N 1
ATOM 575 C CA . ALA A 1 96 ? 95.020 24.939 84.840 1.00 42.96 76 ALA A CA 1
ATOM 576 C C . ALA A 1 96 ? 95.620 24.690 83.462 1.00 42.26 76 ALA A C 1
ATOM 577 O O . ALA A 1 96 ? 96.721 25.146 83.152 1.00 40.34 76 ALA A O 1
ATOM 579 N N . TRP A 1 97 ? 94.884 23.950 82.642 1.00 41.96 77 TRP A N 1
ATOM 580 C CA . TRP A 1 97 ? 95.319 23.650 81.286 1.00 42.40 77 TRP A CA 1
ATOM 581 C C . TRP A 1 97 ? 95.239 24.957 80.499 1.00 39.33 77 TRP A C 1
ATOM 582 O O . TRP A 1 97 ? 94.574 25.902 80.926 1.00 38.87 77 TRP A O 1
ATOM 593 N N . PRO A 1 98 ? 95.909 25.029 79.339 1.00 37.93 78 PRO A N 1
ATOM 594 C CA . PRO A 1 98 ? 95.877 26.254 78.533 1.00 34.71 78 PRO A CA 1
ATOM 595 C C . PRO A 1 98 ? 94.476 26.715 78.129 1.00 32.22 78 PRO A C 1
ATOM 596 O O . PRO A 1 98 ? 93.569 25.905 77.943 1.00 31.61 78 PRO A O 1
ATOM 600 N N . ILE A 1 99 ? 94.317 28.028 78.002 1.00 29.85 79 ILE A N 1
ATOM 601 C CA . ILE A 1 99 ? 93.045 28.634 77.627 1.00 27.75 79 ILE A CA 1
ATOM 602 C C . ILE A 1 99 ? 93.042 28.977 76.142 1.00 27.68 79 ILE A C 1
ATOM 603 O O . ILE A 1 99 ? 94.052 29.429 75.601 1.00 27.57 79 ILE A O 1
ATOM 608 N N . GLU A 1 100 ? 91.906 28.758 75.488 1.00 26.76 80 GLU A N 1
ATOM 609 C CA . GLU A 1 100 ? 91.778 29.047 74.063 1.00 27.21 80 GLU A CA 1
ATOM 610 C C . GLU A 1 100 ? 91.268 30.467 73.839 1.00 28.04 80 GLU A C 1
ATOM 611 O O . GLU A 1 100 ? 90.233 30.854 74.388 1.00 26.36 80 GLU A O 1
ATOM 617 N N . PHE A 1 101 ? 91.995 31.238 73.034 1.00 27.11 81 PHE A N 1
ATOM 618 C CA . PHE A 1 101 ? 91.599 32.610 72.735 1.00 28.02 81 PHE A CA 1
ATOM 619 C C . PHE A 1 101 ? 91.113 32.781 71.300 1.00 29.90 81 PHE A C 1
ATOM 620 O O . PHE A 1 101 ? 90.354 33.706 71.007 1.00 29.29 81 PHE A O 1
ATOM 628 N N . ASN A 1 102 ? 91.546 31.893 70.407 1.00 31.46 82 ASN A N 1
ATOM 629 C CA . ASN A 1 102 ? 91.131 31.978 69.009 1.00 33.36 82 ASN A CA 1
ATOM 630 C C . ASN A 1 102 ? 89.645 31.673 68.851 1.00 34.01 82 ASN A C 1
ATOM 631 O O . ASN A 1 102 ? 89.041 31.010 69.697 1.00 34.15 82 ASN A O 1
ATOM 636 N N . LEU A 1 103 ? 89.061 32.155 67.759 1.00 33.83 83 LEU A N 1
ATOM 637 C CA . LEU A 1 103 ? 87.641 31.961 67.506 1.00 34.25 83 LEU A CA 1
ATOM 638 C C . LEU A 1 103 ? 87.357 30.901 66.451 1.00 36.03 83 LEU A C 1
ATOM 639 O O . LEU A 1 103 ? 88.209 30.589 65.615 1.00 35.76 83 LEU A O 1
ATOM 644 N N . GLY A 1 104 ? 86.146 30.355 66.506 1.00 36.46 84 GLY A N 1
ATOM 645 C CA . GLY A 1 104 ? 85.721 29.346 65.552 1.00 37.62 84 GLY A CA 1
ATOM 646 C C . GLY A 1 104 ? 86.620 28.139 65.369 1.00 38.05 84 GLY A C 1
ATOM 647 O O . GLY A 1 104 ? 86.729 27.615 64.260 1.00 39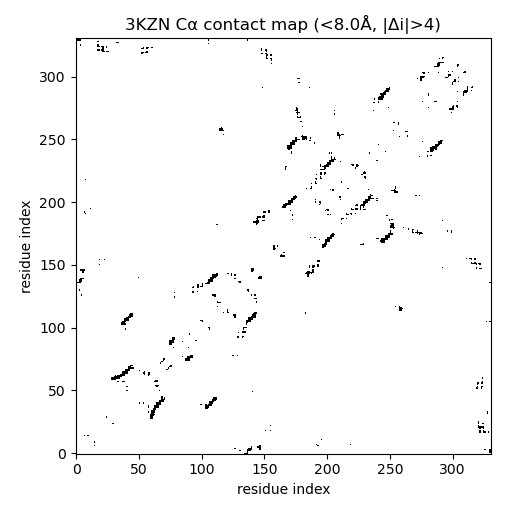.83 84 GLY A O 1
ATOM 648 N N . THR A 1 105 ? 87.266 27.680 66.436 1.00 36.39 85 THR A N 1
ATOM 649 C CA . THR A 1 105 ? 88.131 26.514 66.310 1.00 35.06 85 THR A CA 1
ATOM 650 C C . THR A 1 105 ? 87.478 25.291 66.932 1.00 33.90 85 THR A C 1
ATOM 651 O O . THR A 1 105 ? 86.488 25.399 67.656 1.00 34.98 85 THR A O 1
ATOM 655 N N . VAL A 1 106 ? 88.031 24.126 66.618 1.00 33.30 86 VAL A N 1
ATOM 656 C CA . VAL A 1 106 ? 87.566 22.869 67.183 1.00 31.66 86 VAL A CA 1
ATOM 657 C C . VAL A 1 106 ? 88.596 22.626 68.279 1.00 30.63 86 VAL A C 1
ATOM 658 O O . VAL A 1 106 ? 89.764 22.366 67.990 1.00 30.42 86 VAL A O 1
ATOM 662 N N . MET A 1 107 ? 88.171 22.734 69.532 1.00 29.50 87 MET A N 1
ATOM 663 C CA . MET A 1 107 ? 89.084 22.557 70.653 1.00 29.43 87 MET A CA 1
ATOM 664 C C . MET A 1 107 ? 89.441 21.108 70.972 1.00 31.28 87 MET A C 1
ATOM 665 O O . MET A 1 107 ? 89.110 20.596 72.044 1.00 31.48 87 MET A O 1
ATOM 670 N N . ASP A 1 108 ? 90.118 20.446 70.036 1.00 32.39 88 ASP A N 1
ATOM 671 C CA . ASP A 1 108 ? 90.542 19.065 70.251 1.00 34.20 88 ASP A CA 1
ATOM 672 C C . ASP A 1 108 ? 92.056 19.009 70.423 1.00 35.84 88 ASP A C 1
ATOM 673 O O . ASP A 1 108 ? 92.689 17.983 70.156 1.00 36.05 88 ASP A O 1
ATOM 678 N N . GLY A 1 109 ? 92.628 20.122 70.874 1.00 35.45 89 GLY A N 1
ATOM 679 C CA . GLY A 1 109 ? 94.063 20.198 71.080 1.00 35.48 89 GLY A CA 1
ATOM 680 C C . GLY A 1 109 ? 94.466 20.333 72.537 1.00 35.76 89 GLY A C 1
ATOM 681 O O . GLY A 1 109 ? 93.926 19.646 73.404 1.00 35.80 89 GLY A O 1
ATOM 682 N N . ASP A 1 110 ? 95.414 21.229 72.803 1.00 35.46 90 ASP A N 1
ATOM 683 C CA . ASP A 1 110 ? 95.924 21.460 74.153 1.00 36.75 90 ASP A CA 1
ATOM 684 C C . ASP A 1 110 ? 95.006 22.283 75.054 1.00 35.00 90 ASP A C 1
ATOM 685 O O . ASP A 1 110 ? 94.986 22.082 76.269 1.00 34.10 90 ASP A O 1
ATOM 690 N N . THR A 1 111 ? 94.258 23.214 74.468 1.00 32.47 91 THR A N 1
ATOM 691 C CA . THR A 1 111 ? 93.366 24.069 75.248 1.00 31.21 91 THR A CA 1
ATOM 692 C C . THR A 1 111 ? 92.119 23.339 75.751 1.00 31.05 91 THR A C 1
ATOM 693 O O . THR A 1 111 ? 91.464 22.611 75.001 1.00 29.95 91 THR A O 1
ATOM 697 N N . GLU A 1 112 ? 91.797 23.552 77.027 1.00 30.39 92 GLU A N 1
ATOM 698 C CA . GLU A 1 112 ? 90.650 22.907 77.670 1.00 29.86 92 GLU A CA 1
ATOM 699 C C . GLU A 1 112 ? 89.417 23.790 77.820 1.00 28.29 92 GLU A C 1
ATOM 700 O O . GLU A 1 112 ? 88.296 23.286 77.889 1.00 27.98 92 GLU A O 1
ATOM 706 N N . GLU A 1 113 ? 89.621 25.101 77.889 1.00 26.46 93 GLU A N 1
ATOM 707 C CA . GLU A 1 113 ? 88.510 26.027 78.070 1.00 24.85 93 GLU A CA 1
ATOM 708 C C . GLU A 1 113 ? 88.707 27.297 77.252 1.00 24.28 93 GLU A C 1
ATOM 709 O O . GLU A 1 113 ? 89.835 27.738 77.050 1.00 24.01 93 GLU A O 1
ATOM 715 N N . HIS A 1 114 ? 87.606 27.878 76.784 1.00 23.29 94 HIS A N 1
ATOM 716 C CA . HIS A 1 114 ? 87.674 29.103 75.990 1.00 24.11 94 HIS A CA 1
ATOM 717 C C . HIS A 1 114 ? 87.607 30.342 76.882 1.00 23.52 94 HIS A C 1
ATOM 718 O O . HIS A 1 114 ? 86.957 30.328 77.926 1.00 24.64 94 HIS A O 1
ATOM 725 N N . ILE A 1 115 ? 88.286 31.410 76.469 1.00 23.98 95 ILE A N 1
ATOM 726 C CA . ILE A 1 115 ? 88.310 32.650 77.243 1.00 23.57 95 ILE A CA 1
ATOM 727 C C . ILE A 1 115 ? 86.911 33.216 77.492 1.00 23.91 95 ILE A C 1
ATOM 728 O O . ILE A 1 115 ? 86.674 33.873 78.509 1.00 23.71 95 ILE A O 1
ATOM 733 N N . ALA A 1 116 ? 85.981 32.965 76.575 1.00 24.55 96 ALA A N 1
ATOM 734 C CA . ALA A 1 116 ? 84.621 33.468 76.754 1.00 24.64 96 ALA A CA 1
ATOM 735 C C . ALA A 1 116 ? 84.039 32.922 78.057 1.00 25.07 96 ALA A C 1
ATOM 736 O O . ALA A 1 116 ? 83.428 33.661 78.832 1.00 24.98 96 ALA A O 1
ATOM 738 N N . GLU A 1 117 ? 84.239 31.629 78.304 1.00 23.33 97 GLU A N 1
ATOM 739 C CA . GLU A 1 117 ? 83.732 31.009 79.525 1.00 22.82 97 GLU A CA 1
ATOM 740 C C . GLU A 1 117 ? 84.529 31.445 80.749 1.00 22.48 97 GLU A C 1
ATOM 741 O O . GLU A 1 117 ? 83.968 31.645 81.824 1.00 23.78 97 GLU A O 1
ATOM 747 N N . VAL A 1 118 ? 85.839 31.592 80.593 1.00 22.31 98 VAL A N 1
ATOM 748 C CA . VAL A 1 118 ? 86.670 32.019 81.710 1.00 23.43 98 VAL A CA 1
ATOM 749 C C . VAL A 1 118 ? 86.250 33.400 82.210 1.00 23.70 98 VAL A C 1
ATOM 750 O O . VAL A 1 118 ? 86.051 33.604 83.407 1.00 23.27 98 VAL A O 1
ATOM 754 N N . ALA A 1 119 ? 86.106 34.345 81.288 1.00 23.71 99 ALA A N 1
ATOM 755 C CA . ALA A 1 119 ? 85.729 35.709 81.650 1.00 21.80 99 ALA A CA 1
ATOM 756 C C . ALA A 1 119 ? 84.290 35.832 82.152 1.00 22.21 99 ALA A C 1
ATOM 757 O O . ALA A 1 119 ? 84.021 36.575 83.098 1.00 22.95 99 ALA A O 1
ATOM 759 N N . ARG A 1 120 ? 83.367 35.120 81.518 1.00 21.81 100 ARG A N 1
ATOM 760 C CA . ARG A 1 120 ? 81.964 35.181 81.924 1.00 21.54 100 ARG A CA 1
ATOM 761 C C . ARG A 1 120 ? 81.763 34.613 83.327 1.00 22.26 100 ARG A C 1
ATOM 762 O O . ARG A 1 120 ? 81.013 35.178 84.128 1.00 20.92 100 ARG A O 1
ATOM 770 N N . VAL A 1 121 ? 82.439 33.509 83.637 1.00 21.69 101 VAL A N 1
ATOM 771 C CA . VAL A 1 121 ? 82.318 32.927 84.970 1.00 21.78 101 VAL A CA 1
ATOM 772 C C . VAL A 1 121 ? 82.990 33.822 86.013 1.00 22.20 101 VAL A C 1
ATOM 773 O O . VAL A 1 121 ? 82.396 34.116 87.050 1.00 21.58 101 VAL A O 1
ATOM 777 N N . LEU A 1 122 ? 84.220 34.263 85.751 1.00 22.43 102 LEU A N 1
ATOM 778 C CA . LEU A 1 122 ? 84.896 35.138 86.712 1.00 23.58 102 LEU A CA 1
ATOM 779 C C . LEU A 1 122 ? 84.036 36.365 86.993 1.00 23.73 102 LEU A C 1
ATOM 780 O O . LEU A 1 122 ? 83.981 36.848 88.127 1.00 24.18 102 LEU A O 1
ATOM 785 N N . GLY A 1 123 ? 83.362 36.852 85.953 1.00 23.75 103 GLY A N 1
ATOM 786 C CA . GLY A 1 123 ? 82.498 38.012 86.084 1.00 23.63 103 GLY A CA 1
ATOM 787 C C . GLY A 1 123 ? 81.300 37.793 86.995 1.00 24.60 103 GLY A C 1
ATOM 788 O O . GLY A 1 123 ? 80.656 38.756 87.411 1.00 25.04 103 GLY A O 1
ATOM 789 N N . ARG A 1 124 ? 80.984 36.533 87.290 1.00 22.58 104 ARG A N 1
ATOM 790 C CA . ARG A 1 124 ? 79.872 36.216 88.187 1.00 22.33 104 ARG A CA 1
ATOM 791 C C . ARG A 1 124 ? 80.395 36.129 89.624 1.00 22.31 104 ARG A C 1
ATOM 792 O O . ARG A 1 124 ? 79.615 36.092 90.572 1.00 23.44 104 ARG A O 1
ATOM 800 N N . TYR A 1 125 ? 81.717 36.081 89.775 1.00 22.00 105 TYR A N 1
ATOM 801 C CA . TYR A 1 125 ? 82.344 35.970 91.095 1.00 21.98 105 TYR A CA 1
ATOM 802 C C . TYR A 1 125 ? 82.951 37.276 91.598 1.00 22.98 105 TYR A C 1
ATOM 803 O O . TYR A 1 125 ? 82.654 37.719 92.710 1.00 24.65 105 TYR A O 1
ATOM 812 N N . VAL A 1 126 ? 83.808 37.882 90.780 1.00 20.76 106 VAL A N 1
ATOM 813 C CA . VAL A 1 126 ? 84.494 39.115 91.166 1.00 20.42 106 VAL A CA 1
ATOM 814 C C . VAL A 1 126 ? 83.949 40.402 90.548 1.00 20.96 106 VAL A C 1
ATOM 815 O O . VAL A 1 126 ? 83.185 40.367 89.585 1.00 21.42 106 VAL A O 1
ATOM 819 N N . ASP A 1 127 ? 84.359 41.536 91.113 1.00 19.58 107 ASP A N 1
ATOM 820 C CA . ASP A 1 127 ? 83.921 42.850 90.645 1.00 20.36 107 ASP A CA 1
ATOM 821 C C . ASP A 1 127 ? 84.914 43.487 89.676 1.00 21.03 107 ASP A C 1
ATOM 822 O O . ASP A 1 127 ? 84.576 44.435 88.964 1.00 20.63 107 ASP A O 1
ATOM 827 N N . LEU A 1 128 ? 86.135 42.962 89.664 1.00 20.74 108 LEU A N 1
ATOM 828 C CA . LEU A 1 128 ? 87.207 43.465 88.806 1.00 21.12 108 LEU A CA 1
ATOM 829 C C . LEU A 1 128 ? 88.124 42.314 88.412 1.00 20.95 108 LEU A C 1
ATOM 830 O O . LEU A 1 128 ? 88.260 41.347 89.159 1.00 21.28 108 LEU A O 1
ATOM 835 N N . ILE A 1 129 ? 88.756 42.429 87.245 1.00 20.10 109 ILE A N 1
ATOM 836 C CA . ILE A 1 129 ? 89.696 41.415 86.765 1.00 21.04 109 ILE A CA 1
ATOM 837 C C . ILE A 1 129 ? 90.999 42.064 86.286 1.00 21.31 109 ILE A C 1
ATOM 838 O O . ILE A 1 129 ? 90.992 42.898 85.377 1.00 21.37 109 ILE A O 1
ATOM 843 N N . GLY A 1 130 ? 92.107 41.685 86.912 1.00 19.44 110 GLY A N 1
ATOM 844 C CA . GLY A 1 130 ? 93.409 42.198 86.518 1.00 19.90 110 GLY A CA 1
ATOM 845 C C . GLY A 1 130 ? 94.054 41.142 85.632 1.00 20.23 110 GLY A C 1
ATOM 846 O O . GLY A 1 130 ? 93.895 39.948 85.885 1.00 19.42 110 GLY A O 1
ATOM 847 N N . VAL A 1 131 ? 94.769 41.565 84.593 1.00 18.69 111 VAL A N 1
ATOM 848 C CA . VAL A 1 131 ? 95.396 40.618 83.678 1.00 19.72 111 VAL A CA 1
ATOM 849 C C . VAL A 1 131 ? 96.849 40.957 83.363 1.00 18.47 111 VAL A C 1
ATOM 850 O O . VAL A 1 131 ? 97.152 42.082 82.961 1.00 19.71 111 VAL A O 1
ATOM 854 N N . ARG A 1 132 ? 97.739 39.987 83.563 1.00 19.69 112 ARG A N 1
ATOM 855 C CA . ARG A 1 132 ? 99.156 40.162 83.241 1.00 19.94 112 ARG A CA 1
ATOM 856 C C . ARG A 1 132 ? 99.512 39.040 82.282 1.00 21.38 112 ARG A C 1
ATOM 857 O O . ARG A 1 132 ? 99.373 37.865 82.616 1.00 20.83 112 ARG A O 1
ATOM 865 N N . ALA A 1 133 ? 99.965 39.398 81.086 1.00 21.50 113 ALA A N 1
ATOM 866 C CA . ALA A 1 133 ? 100.310 38.396 80.088 1.00 22.07 113 ALA A CA 1
ATOM 867 C C . ALA A 1 133 ? 101.346 38.976 79.138 1.00 22.49 113 ALA A C 1
ATOM 868 O O . ALA A 1 133 ? 101.061 39.901 78.382 1.00 22.43 113 ALA A O 1
ATOM 870 N N . PHE A 1 134 ? 102.552 38.423 79.191 1.00 22.96 114 PHE A N 1
ATOM 871 C CA . PHE A 1 134 ? 103.657 38.886 78.360 1.00 23.87 114 PHE A CA 1
ATOM 872 C C . PHE A 1 134 ? 103.660 38.354 76.936 1.00 24.93 114 PHE A C 1
ATOM 873 O O . PHE A 1 134 ? 103.037 37.336 76.632 1.00 25.23 114 PHE A O 1
ATOM 881 N N . PRO A 1 135 ? 104.361 39.057 76.035 1.00 25.62 115 PRO A N 1
ATOM 882 C CA . PRO A 1 135 ? 104.420 38.577 74.653 1.00 25.36 115 PRO A CA 1
ATOM 883 C C . PRO A 1 135 ? 105.194 37.254 74.678 1.00 25.59 115 PRO A C 1
ATOM 884 O O . PRO A 1 135 ? 105.853 36.940 75.672 1.00 24.85 115 PRO A O 1
ATOM 888 N N . LYS A 1 136 ? 105.111 36.473 73.607 1.00 25.14 116 LYS A N 1
ATOM 889 C CA . LYS A 1 136 ? 105.811 35.194 73.559 1.00 26.53 116 LYS A CA 1
ATOM 890 C C . LYS A 1 136 ? 107.179 35.303 72.882 1.00 27.65 116 LYS A C 1
ATOM 891 O O . LYS A 1 136 ? 107.959 34.350 72.884 1.00 26.86 116 LYS A O 1
ATOM 897 N N . PHE A 1 137 ? 107.448 36.474 72.307 1.00 25.68 117 PHE A N 1
ATOM 898 C CA . PHE A 1 137 ? 108.711 36.787 71.637 1.00 27.45 117 PHE A CA 1
ATOM 899 C C . PHE A 1 137 ? 109.063 35.978 70.391 1.00 28.40 117 PHE A C 1
ATOM 900 O O . PHE A 1 137 ? 110.233 35.921 70.001 1.00 28.97 117 PHE A O 1
ATOM 908 N N . VAL A 1 138 ? 108.067 35.362 69.765 1.00 27.72 118 VAL A N 1
ATOM 909 C CA . VAL A 1 138 ? 108.308 34.581 68.554 1.00 27.70 118 VAL A CA 1
ATOM 910 C C . VAL A 1 138 ? 107.886 35.380 67.325 1.00 29.00 118 VAL A C 1
ATOM 911 O O . VAL A 1 138 ? 108.541 35.329 66.276 1.00 29.61 118 VAL A O 1
ATOM 915 N N . ASP A 1 139 ? 106.798 36.131 67.468 1.00 27.73 119 ASP A N 1
ATOM 916 C CA . ASP A 1 139 ? 106.254 36.926 66.372 1.00 27.53 119 ASP A CA 1
ATOM 917 C C . ASP A 1 139 ? 105.581 38.186 66.925 1.00 26.44 119 ASP A C 1
ATOM 918 O O . ASP A 1 139 ? 104.520 38.103 67.538 1.00 27.57 119 ASP A O 1
ATOM 923 N N . TRP A 1 140 ? 106.188 39.348 66.699 1.00 25.51 120 TRP A N 1
ATOM 924 C CA . TRP A 1 140 ? 105.620 40.601 67.198 1.00 25.84 120 TRP A CA 1
ATOM 925 C C . TRP A 1 140 ? 104.269 40.951 66.565 1.00 27.43 120 TRP A C 1
ATOM 926 O O . TRP A 1 140 ? 103.455 41.636 67.184 1.00 25.99 120 TRP A O 1
ATOM 937 N N . SER A 1 141 ? 104.021 40.490 65.339 1.00 27.37 121 SER A N 1
ATOM 938 C CA . SER A 1 141 ? 102.742 40.789 64.693 1.00 28.35 121 SER A CA 1
ATOM 939 C C . SER A 1 141 ? 101.616 40.153 65.501 1.00 28.32 121 SER A C 1
ATOM 940 O O . SER A 1 141 ? 100.481 40.633 65.495 1.00 31.87 121 SER A O 1
ATOM 943 N N . LYS A 1 142 ? 101.933 39.070 66.201 1.00 28.50 122 LYS A N 1
ATOM 944 C CA . LYS A 1 142 ? 100.941 38.399 67.025 1.00 27.13 122 LYS A CA 1
ATOM 945 C C . LYS A 1 142 ? 100.916 38.998 68.426 1.00 25.48 122 LYS A C 1
ATOM 946 O O . LYS A 1 142 ? 99.844 39.298 68.960 1.00 25.64 122 LYS A O 1
ATOM 952 N N . ASP A 1 143 ? 102.092 39.191 69.017 1.00 23.30 123 ASP A N 1
ATOM 953 C CA . ASP A 1 143 ? 102.151 39.762 70.358 1.00 23.52 123 ASP A CA 1
ATOM 954 C C . ASP A 1 143 ? 101.543 41.166 70.411 1.00 22.49 123 ASP A C 1
ATOM 955 O O . ASP A 1 143 ? 100.848 41.507 71.366 1.00 21.38 123 ASP A O 1
ATOM 960 N N . ARG A 1 144 ? 101.789 41.982 69.387 1.00 22.08 124 ARG A N 1
ATOM 961 C CA . ARG A 1 144 ? 101.278 43.356 69.402 1.00 23.53 124 ARG A CA 1
ATOM 962 C C . ARG A 1 144 ? 99.757 43.486 69.361 1.00 23.22 124 ARG A C 1
ATOM 963 O O . ARG A 1 144 ? 99.225 44.574 69.581 1.00 24.12 124 ARG A O 1
ATOM 971 N N . GLU A 1 145 ? 99.054 42.391 69.088 1.00 23.59 125 GLU A N 1
ATOM 972 C CA . GLU A 1 145 ? 97.597 42.451 69.048 1.00 25.23 125 GLU A CA 1
ATOM 973 C C . GLU A 1 145 ? 96.959 42.419 70.437 1.00 24.94 125 GLU A C 1
ATOM 974 O O . GLU A 1 145 ? 95.749 42.600 70.570 1.00 25.21 125 GLU A O 1
ATOM 980 N N . ASP A 1 146 ? 97.769 42.178 71.465 1.00 23.47 126 ASP A N 1
ATOM 981 C CA . ASP A 1 146 ? 97.276 42.186 72.843 1.00 23.74 126 ASP A CA 1
ATOM 982 C C . ASP A 1 146 ? 96.047 41.284 72.991 1.00 25.15 126 ASP A C 1
ATOM 983 O O . ASP A 1 146 ? 95.088 41.648 73.672 1.00 24.46 126 ASP A O 1
ATOM 988 N N . GLN A 1 147 ? 96.097 40.105 72.371 1.00 25.93 127 GLN A N 1
ATOM 989 C CA . GLN A 1 147 ? 94.976 39.159 72.373 1.00 26.20 127 GLN A CA 1
ATOM 990 C C . GLN A 1 147 ? 94.403 38.758 73.732 1.00 25.65 127 GLN A C 1
ATOM 991 O O . GLN A 1 147 ? 93.186 38.736 73.912 1.00 24.61 127 GLN A O 1
ATOM 997 N N . VAL A 1 148 ? 95.266 38.425 74.683 1.00 22.51 128 VAL A N 1
ATOM 998 C CA . VAL A 1 148 ? 94.788 38.015 75.993 1.00 22.61 128 VAL A CA 1
ATOM 999 C C . VAL A 1 148 ? 94.002 39.134 76.665 1.00 22.28 128 VAL A C 1
ATOM 1000 O O . VAL A 1 148 ? 92.849 38.941 77.053 1.00 22.06 128 VAL A O 1
ATOM 1004 N N . LEU A 1 149 ? 94.612 40.311 76.775 1.00 22.34 129 LEU A N 1
ATOM 1005 C CA . LEU A 1 149 ? 93.947 41.448 77.407 1.00 22.36 129 LEU A CA 1
ATOM 1006 C C . LEU A 1 149 ? 92.670 41.863 76.679 1.00 23.46 129 LEU A C 1
ATOM 1007 O O . LEU A 1 149 ? 91.635 42.102 77.311 1.00 23.23 129 LEU A O 1
ATOM 1012 N N . LYS A 1 150 ? 92.734 41.952 75.352 1.00 24.83 130 LYS A N 1
ATOM 1013 C CA . LYS A 1 150 ? 91.563 42.354 74.579 1.00 25.14 130 LYS A CA 1
ATOM 1014 C C . LYS A 1 150 ? 90.421 41.352 74.685 1.00 24.52 130 LYS A C 1
ATOM 1015 O O . LYS A 1 150 ? 89.255 41.734 74.620 1.00 24.36 130 LYS A O 1
ATOM 1021 N N . SER A 1 151 ? 90.756 40.074 74.842 1.00 23.96 131 SER A N 1
ATOM 1022 C CA . SER A 1 151 ? 89.737 39.035 74.967 1.00 22.97 131 SER A CA 1
ATOM 1023 C C . SER A 1 151 ? 89.026 39.163 76.308 1.00 22.48 131 SER A C 1
ATOM 1024 O O . SER A 1 151 ? 87.808 39.017 76.389 1.00 21.95 131 SER A O 1
ATOM 1027 N N . PHE A 1 152 ? 89.784 39.433 77.367 1.00 22.81 132 PHE A N 1
ATOM 1028 C CA . PHE A 1 152 ? 89.160 39.607 78.667 1.00 22.60 132 PHE A CA 1
ATOM 1029 C C . PHE A 1 152 ? 88.234 40.817 78.604 1.00 22.43 132 PHE A C 1
ATOM 1030 O O . PHE A 1 152 ? 87.099 40.762 79.068 1.00 23.29 132 PHE A O 1
ATOM 1038 N N . ALA A 1 153 ? 88.717 41.904 78.011 1.00 23.04 133 ALA A N 1
ATOM 1039 C CA . ALA A 1 153 ? 87.922 43.126 77.901 1.00 23.55 133 ALA A CA 1
ATOM 1040 C C . ALA A 1 153 ? 86.645 42.894 77.097 1.00 24.97 133 ALA A C 1
ATOM 1041 O O . ALA A 1 153 ? 85.603 43.478 77.388 1.00 26.11 133 ALA A O 1
ATOM 1043 N N . LYS A 1 154 ? 86.732 42.039 76.085 1.00 24.50 134 LYS A N 1
ATOM 1044 C CA . LYS A 1 154 ? 85.582 41.740 75.240 1.00 25.10 134 LYS A CA 1
ATOM 1045 C C . LYS A 1 154 ? 84.503 40.903 75.925 1.00 25.01 134 LYS A C 1
ATOM 1046 O O . LYS A 1 154 ? 83.312 41.227 75.842 1.00 23.82 134 LYS A O 1
ATOM 1052 N N . TYR A 1 155 ? 84.922 39.836 76.606 1.00 23.60 135 TYR A N 1
ATOM 1053 C CA . TYR A 1 155 ? 83.995 38.907 77.255 1.00 23.18 135 TYR A CA 1
ATOM 1054 C C . TYR A 1 155 ? 83.616 39.155 78.716 1.00 23.75 135 TYR A C 1
ATOM 1055 O O . TYR A 1 155 ? 82.588 38.657 79.181 1.00 23.89 135 TYR A O 1
ATOM 1064 N N . SER A 1 156 ? 84.432 39.913 79.439 1.00 23.90 136 SER A N 1
ATOM 1065 C CA . SER A 1 156 ? 84.155 40.188 80.849 1.00 23.02 136 SER A CA 1
ATOM 1066 C C . SER A 1 156 ? 83.014 41.167 81.086 1.00 22.79 136 SER A C 1
ATOM 1067 O O . SER A 1 156 ? 82.941 42.216 80.448 1.00 24.33 136 SER A O 1
ATOM 1070 N N . PRO A 1 157 ? 82.099 40.831 82.012 1.00 23.29 137 PRO A N 1
ATOM 1071 C CA . PRO A 1 157 ? 80.977 41.722 82.314 1.00 24.42 137 PRO A CA 1
ATOM 1072 C C . PRO A 1 157 ? 81.390 42.756 83.371 1.00 24.23 137 PRO A C 1
ATOM 1073 O O . PRO A 1 157 ? 80.589 43.608 83.766 1.00 23.43 137 PRO A O 1
ATOM 1077 N N . VAL A 1 158 ? 82.644 42.666 83.823 1.00 22.83 138 VAL A N 1
ATOM 1078 C CA . VAL A 1 158 ? 83.186 43.586 84.825 1.00 22.25 138 VAL A CA 1
ATOM 1079 C C . VAL A 1 158 ? 84.476 44.242 84.309 1.00 22.57 138 VAL A C 1
ATOM 1080 O O . VAL A 1 158 ? 85.143 43.712 83.417 1.00 22.61 138 VAL A O 1
ATOM 1084 N N . PRO A 1 159 ? 84.845 45.404 84.874 1.00 22.60 139 PRO A N 1
ATOM 1085 C CA . PRO A 1 159 ? 86.052 46.128 84.453 1.00 22.12 139 PRO A CA 1
ATOM 1086 C C . PRO A 1 159 ? 87.342 45.318 84.510 1.00 21.43 139 PRO A C 1
ATOM 1087 O O . PRO A 1 159 ? 87.588 44.586 85.469 1.00 20.66 139 PRO A O 1
ATOM 1091 N N . VAL A 1 160 ? 88.153 45.469 83.467 1.00 20.38 140 VAL A N 1
ATOM 1092 C CA . VAL A 1 160 ? 89.429 44.779 83.346 1.00 20.88 140 VAL A CA 1
ATOM 1093 C C . VAL A 1 160 ? 90.578 45.769 83.518 1.00 20.25 140 VAL A C 1
ATOM 1094 O O . VAL A 1 160 ? 90.510 46.906 83.038 1.00 20.64 140 VAL A O 1
ATOM 1098 N N . ILE A 1 161 ? 91.627 45.331 84.209 1.00 19.82 141 ILE A N 1
ATOM 1099 C CA . ILE A 1 161 ? 92.800 46.154 84.459 1.00 19.62 141 ILE A CA 1
ATOM 1100 C C . ILE A 1 161 ? 94.059 45.486 83.910 1.00 20.36 141 ILE A C 1
ATOM 1101 O O . ILE A 1 161 ? 94.327 44.320 84.184 1.00 20.90 141 ILE A O 1
ATOM 1106 N N . ASN A 1 162 ? 94.821 46.245 83.132 1.00 20.49 142 ASN A N 1
ATOM 1107 C CA . ASN A 1 162 ? 96.073 45.782 82.532 1.00 19.95 142 ASN A CA 1
ATOM 1108 C C . ASN A 1 162 ? 97.181 45.771 83.603 1.00 20.71 142 ASN A C 1
ATOM 1109 O O . ASN A 1 162 ? 97.593 46.837 84.066 1.00 22.74 142 ASN A O 1
ATOM 1114 N N . MET A 1 163 ? 97.645 44.578 84.001 1.00 19.54 143 MET A N 1
ATOM 1115 C CA . MET A 1 163 ? 98.713 44.434 85.009 1.00 21.55 143 MET A CA 1
ATOM 1116 C C . MET A 1 163 ? 100.064 44.172 84.330 1.00 21.93 143 MET A C 1
ATOM 1117 O O . MET A 1 163 ? 100.992 43.615 84.931 1.00 24.83 143 MET A O 1
ATOM 1122 N N . GLU A 1 164 ? 100.117 44.577 83.065 1.00 22.03 144 GLU A N 1
ATOM 1123 C CA . GLU A 1 164 ? 101.243 44.491 82.128 1.00 21.27 144 GLU A CA 1
ATOM 1124 C C . GLU A 1 164 ? 101.114 43.409 81.065 1.00 21.28 144 GLU A C 1
ATOM 1125 O O . GLU A 1 164 ? 101.049 42.215 81.368 1.00 20.44 144 GLU A O 1
ATOM 1131 N N . THR A 1 165 ? 101.056 43.856 79.813 1.00 21.64 145 THR A N 1
ATOM 1132 C CA . THR A 1 165 ? 100.991 42.977 78.650 1.00 22.16 145 THR A CA 1
ATOM 1133 C C . THR A 1 165 ? 102.033 43.564 77.698 1.00 23.59 145 THR A C 1
ATOM 1134 O O . THR A 1 165 ? 103.219 43.273 77.844 1.00 23.64 145 THR A O 1
ATOM 1138 N N . ILE A 1 166 ? 101.613 44.400 76.748 1.00 22.88 146 ILE A N 1
ATOM 1139 C CA . ILE A 1 166 ? 102.569 45.035 75.847 1.00 22.90 146 ILE A CA 1
ATOM 1140 C C . ILE A 1 166 ? 102.727 46.515 76.212 1.00 23.22 146 ILE A C 1
ATOM 1141 O O . ILE A 1 166 ? 103.444 47.261 75.546 1.00 22.66 146 ILE A O 1
ATOM 1146 N N . THR A 1 167 ? 102.032 46.919 77.274 1.00 21.49 147 THR A N 1
ATOM 1147 C CA . THR A 1 167 ? 102.117 48.269 77.838 1.00 20.63 147 THR A CA 1
ATOM 1148 C C . THR A 1 167 ? 101.982 48.027 79.341 1.00 21.32 147 THR A C 1
ATOM 1149 O O . THR A 1 167 ? 101.570 46.942 79.753 1.00 20.41 147 THR A O 1
ATOM 1153 N N . HIS A 1 168 ? 102.331 49.020 80.149 1.00 21.05 148 HIS A N 1
ATOM 1154 C CA . HIS A 1 168 ? 102.277 48.878 81.606 1.00 21.63 148 HIS A CA 1
ATOM 1155 C C . HIS A 1 168 ? 101.720 50.187 82.178 1.00 22.26 148 HIS A C 1
ATOM 1156 O O . HIS A 1 168 ? 102.434 50.941 82.850 1.00 21.77 148 HIS A O 1
ATOM 1163 N N . PRO A 1 169 ? 100.428 50.465 81.927 1.00 20.20 149 PRO A N 1
ATOM 1164 C CA . PRO A 1 169 ? 99.757 51.681 82.396 1.00 19.65 149 PRO A CA 1
ATOM 1165 C C . PRO A 1 169 ? 99.786 51.927 83.906 1.00 19.61 149 PRO A C 1
ATOM 1166 O O . PRO A 1 169 ? 99.782 53.075 84.344 1.00 18.95 149 PRO A O 1
ATOM 1170 N N . CYS A 1 170 ? 99.811 50.864 84.706 1.00 19.33 150 CYS A N 1
ATOM 1171 C CA . CYS A 1 170 ? 99.880 51.048 86.154 1.00 19.42 150 CYS A CA 1
ATOM 1172 C C . CYS A 1 170 ? 101.260 51.615 86.497 1.00 19.21 150 CYS A C 1
ATOM 1173 O O . CYS A 1 170 ? 101.391 52.465 87.383 1.00 19.77 150 CYS A O 1
ATOM 1176 N N . GLN A 1 171 ? 102.285 51.156 85.785 1.00 19.12 151 GLN A N 1
ATOM 1177 C CA . GLN A 1 171 ? 103.639 51.649 86.021 1.00 19.67 151 GLN A CA 1
ATOM 1178 C C . GLN A 1 171 ? 103.698 53.113 85.578 1.00 21.24 151 GLN A C 1
ATOM 1179 O O . GLN A 1 171 ? 104.346 53.935 86.224 1.00 20.42 151 GLN A O 1
ATOM 1185 N N . GLU A 1 172 ? 103.013 53.434 84.478 1.00 20.90 152 GLU A N 1
ATOM 1186 C CA . GLU A 1 172 ? 102.991 54.812 83.974 1.00 22.43 152 GLU A CA 1
ATOM 1187 C C . GLU A 1 172 ? 102.549 55.797 85.043 1.00 21.30 152 GLU A C 1
ATOM 1188 O O . GLU A 1 172 ? 103.185 56.829 85.254 1.00 21.43 152 GLU A O 1
ATOM 1194 N N . LEU A 1 173 ? 101.442 55.489 85.710 1.00 21.81 153 LEU A N 1
ATOM 1195 C CA . LEU A 1 173 ? 100.931 56.400 86.719 1.00 20.57 153 LEU A CA 1
ATOM 1196 C C . LEU A 1 173 ? 101.789 56.434 87.980 1.00 20.09 153 LEU A C 1
ATOM 1197 O O . LEU A 1 173 ? 101.934 57.487 88.594 1.00 19.46 153 LEU A O 1
ATOM 1202 N N . ALA A 1 174 ? 102.366 55.298 88.366 1.00 19.01 154 ALA A N 1
ATOM 1203 C CA . ALA A 1 174 ? 103.226 55.276 89.550 1.00 19.78 154 ALA A CA 1
ATOM 1204 C C . ALA A 1 174 ? 104.441 56.167 89.264 1.00 21.00 154 ALA A C 1
ATOM 1205 O O . ALA A 1 174 ? 104.907 56.915 90.129 1.00 20.66 154 ALA A O 1
ATOM 1207 N N . HIS A 1 175 ? 104.939 56.068 88.033 1.00 21.77 155 HIS A N 1
ATOM 1208 C CA . HIS A 1 175 ? 106.084 56.838 87.551 1.00 22.40 155 HIS A CA 1
ATOM 1209 C C . HIS A 1 175 ? 105.706 58.325 87.492 1.00 22.88 155 HIS A C 1
ATOM 1210 O O . HIS A 1 175 ? 106.424 59.175 88.015 1.00 24.35 155 HIS A O 1
ATOM 1217 N N . ALA A 1 176 ? 104.575 58.630 86.862 1.00 22.51 156 ALA A N 1
ATOM 1218 C CA . ALA A 1 176 ? 104.109 60.011 86.749 1.00 22.47 156 ALA A CA 1
ATOM 1219 C C . ALA A 1 176 ? 103.971 60.652 88.128 1.00 22.55 156 ALA A C 1
ATOM 1220 O O . ALA A 1 176 ? 104.397 61.786 88.342 1.00 22.53 156 ALA A O 1
ATOM 1222 N N . LEU A 1 177 ? 103.370 59.926 89.064 1.00 21.59 157 LEU A N 1
ATOM 1223 C CA . LEU A 1 177 ? 103.189 60.455 90.410 1.00 21.19 157 LEU A CA 1
ATOM 1224 C C . LEU A 1 177 ? 104.532 60.716 91.086 1.00 21.39 157 LEU A C 1
ATOM 1225 O O . LEU A 1 177 ? 104.719 61.749 91.722 1.00 20.94 157 LEU A O 1
ATOM 1230 N N . ALA A 1 178 ? 105.471 59.784 90.946 1.00 20.94 158 ALA A N 1
ATOM 1231 C CA . ALA A 1 178 ? 106.784 59.960 91.557 1.00 20.04 158 ALA A CA 1
ATOM 1232 C C . ALA A 1 178 ? 107.471 61.225 91.039 1.00 20.66 158 ALA A C 1
ATOM 1233 O O . ALA A 1 178 ? 108.096 61.961 91.810 1.00 21.20 158 ALA A O 1
ATOM 1235 N N . LEU A 1 179 ? 107.360 61.470 89.735 1.00 20.07 159 LEU A N 1
ATOM 1236 C CA . LEU A 1 179 ? 107.980 62.646 89.135 1.00 20.64 159 LEU A CA 1
ATOM 1237 C C . LEU A 1 179 ? 107.327 63.920 89.652 1.00 21.44 159 LEU A C 1
ATOM 1238 O O . LEU A 1 179 ? 108.018 64.883 89.987 1.00 22.49 159 LEU A O 1
ATOM 1243 N N . GLN A 1 180 ? 105.998 63.936 89.717 1.00 21.50 160 GLN A N 1
ATOM 1244 C CA . GLN A 1 180 ? 105.305 65.120 90.211 1.00 22.00 160 GLN A CA 1
ATOM 1245 C C . GLN A 1 180 ? 105.724 65.387 91.654 1.00 23.92 160 GLN A C 1
ATOM 1246 O O . GLN A 1 180 ? 105.955 66.536 92.044 1.00 23.24 160 GLN A O 1
ATOM 1252 N N . GLU A 1 181 ? 105.837 64.323 92.446 1.00 22.35 161 GLU A N 1
ATOM 1253 C CA . GLU A 1 181 ? 106.232 64.476 93.837 1.00 24.71 161 GLU A CA 1
ATOM 1254 C C . GLU A 1 181 ? 107.659 64.990 93.931 1.00 24.12 161 GLU A C 1
ATOM 1255 O O . GLU A 1 181 ? 107.957 65.857 94.750 1.00 25.27 161 GLU A O 1
ATOM 1261 N N . HIS A 1 182 ? 108.542 64.465 93.087 1.00 24.39 162 HIS A N 1
ATOM 1262 C CA . HIS A 1 182 ? 109.932 64.902 93.103 1.00 25.17 162 HIS A CA 1
ATOM 1263 C C . HIS A 1 182 ? 110.080 66.384 92.747 1.00 26.24 162 HIS A C 1
ATOM 1264 O O . HIS A 1 182 ? 110.820 67.117 93.409 1.00 24.48 162 HIS A O 1
ATOM 1271 N N . PHE A 1 183 ? 109.384 66.822 91.702 1.00 26.43 163 PHE A N 1
ATOM 1272 C CA . PHE A 1 183 ? 109.469 68.219 91.279 1.00 27.74 163 PHE A CA 1
ATOM 1273 C C . PHE A 1 183 ? 108.563 69.171 92.056 1.00 27.74 163 PHE A C 1
ATOM 1274 O O . PHE A 1 183 ? 108.648 70.393 91.894 1.00 28.35 163 PHE A O 1
ATOM 1282 N N . GLY A 1 184 ? 107.702 68.614 92.903 1.00 27.55 164 GLY A N 1
ATOM 1283 C CA . GLY A 1 184 ? 106.808 69.435 93.702 1.00 27.26 164 GLY A CA 1
ATOM 1284 C C . GLY A 1 184 ? 105.691 70.111 92.930 1.00 27.56 164 GLY A C 1
ATOM 1285 O O . GLY A 1 184 ? 105.153 71.129 93.370 1.00 26.82 164 GLY A O 1
ATOM 1286 N N . THR A 1 185 ? 105.333 69.549 91.781 1.00 27.17 165 THR A N 1
ATOM 1287 C CA . THR A 1 185 ? 104.270 70.113 90.952 1.00 26.59 165 THR A CA 1
ATOM 1288 C C . THR A 1 185 ? 103.713 69.083 89.985 1.00 27.16 165 THR A C 1
ATOM 1289 O O . THR A 1 185 ? 104.438 68.216 89.505 1.00 26.45 165 THR A O 1
ATOM 1293 N N . PRO A 1 186 ? 102.407 69.159 89.693 1.00 28.24 166 PRO A N 1
ATOM 1294 C CA . PRO A 1 186 ? 101.792 68.210 88.761 1.00 29.30 166 PRO A CA 1
ATOM 1295 C C . PRO A 1 186 ? 102.091 68.597 87.311 1.00 29.86 166 PRO A C 1
ATOM 1296 O O . PRO A 1 186 ? 101.936 67.789 86.395 1.00 28.46 166 PRO A O 1
ATOM 1300 N N . ASP A 1 187 ? 102.532 69.838 87.123 1.00 29.66 167 ASP A N 1
ATOM 1301 C CA . ASP A 1 187 ? 102.838 70.372 85.797 1.00 29.47 167 ASP A CA 1
ATOM 1302 C C . ASP A 1 187 ? 104.301 70.149 85.432 1.00 28.49 167 ASP A C 1
ATOM 1303 O O . ASP A 1 187 ? 105.182 70.869 85.903 1.00 27.15 167 ASP A O 1
ATOM 1308 N N . LEU A 1 188 ? 104.555 69.162 84.579 1.00 27.99 168 LEU A N 1
ATOM 1309 C CA . LEU A 1 188 ? 105.918 68.843 84.167 1.00 28.53 168 LEU A CA 1
ATOM 1310 C C . LEU A 1 188 ? 106.261 69.323 82.757 1.00 30.32 168 LEU A C 1
ATOM 1311 O O . LEU A 1 188 ? 107.304 68.963 82.206 1.00 28.38 168 LEU A O 1
ATOM 1316 N N . ARG A 1 189 ? 105.394 70.137 82.168 1.00 31.84 169 ARG A N 1
ATOM 1317 C CA . ARG A 1 189 ? 105.657 70.634 80.822 1.00 34.34 169 ARG A CA 1
ATOM 1318 C C . ARG A 1 189 ? 107.006 71.345 80.754 1.00 35.04 169 ARG A C 1
ATOM 1319 O O . ARG A 1 189 ? 107.391 72.059 81.679 1.00 35.34 169 ARG A O 1
ATOM 1327 N N . GLY A 1 190 ? 107.730 71.128 79.661 1.00 37.00 170 GLY A N 1
ATOM 1328 C CA . GLY A 1 190 ? 109.024 71.767 79.500 1.00 38.37 170 GLY A CA 1
ATOM 1329 C C . GLY A 1 190 ? 110.220 70.959 79.971 1.00 38.87 170 GLY A C 1
ATOM 1330 O O . GLY A 1 190 ? 111.317 71.113 79.435 1.00 41.03 170 GLY A O 1
ATOM 1331 N N . LYS A 1 191 ? 110.023 70.105 80.973 1.00 36.52 171 LYS A N 1
ATOM 1332 C CA . LYS A 1 191 ? 111.110 69.284 81.500 1.00 33.36 171 LYS A CA 1
ATOM 1333 C C . LYS A 1 191 ? 111.658 68.372 80.407 1.00 31.62 171 LYS A C 1
ATOM 1334 O O . LYS A 1 191 ? 110.890 67.848 79.598 1.00 30.98 171 LYS A O 1
ATOM 1340 N N . LYS A 1 192 ? 112.978 68.191 80.378 1.00 29.44 172 LYS A N 1
ATOM 1341 C CA . LYS A 1 192 ? 113.600 67.318 79.385 1.00 30.01 172 LYS A CA 1
ATOM 1342 C C . LYS A 1 192 ? 113.584 65.888 79.903 1.00 28.74 172 LYS A C 1
ATOM 1343 O O . LYS A 1 192 ? 114.213 65.572 80.917 1.00 29.66 172 LYS A O 1
ATOM 1349 N N . TYR A 1 193 ? 112.866 65.028 79.190 1.00 28.84 173 TYR A N 1
ATOM 1350 C CA . TYR A 1 193 ? 112.719 63.631 79.575 1.00 27.14 173 TYR A CA 1
ATOM 1351 C C . TYR A 1 193 ? 113.479 62.690 78.649 1.00 26.53 173 TYR A C 1
ATOM 1352 O O . TYR A 1 193 ? 113.244 62.663 77.438 1.00 25.46 173 TYR A O 1
ATOM 1361 N N . VAL A 1 194 ? 114.388 61.908 79.219 1.00 25.68 174 VAL A N 1
ATOM 1362 C CA . VAL A 1 194 ? 115.159 60.963 78.430 1.00 26.03 174 VAL A CA 1
ATOM 1363 C C . VAL A 1 194 ? 114.787 59.509 78.723 1.00 25.16 174 VAL A C 1
ATOM 1364 O O . VAL A 1 194 ? 115.023 59.011 79.822 1.00 24.80 174 VAL A O 1
ATOM 1368 N N . LEU A 1 195 ? 114.187 58.842 77.743 1.00 26.30 175 LEU A N 1
ATOM 1369 C CA . LEU A 1 195 ? 113.846 57.429 77.879 1.00 25.20 175 LEU A CA 1
ATOM 1370 C C . LEU A 1 195 ? 115.007 56.725 77.198 1.00 25.32 175 LEU A C 1
ATOM 1371 O O . LEU A 1 195 ? 115.115 56.736 75.968 1.00 26.60 175 LEU A O 1
ATOM 1376 N N . THR A 1 196 ? 115.887 56.130 77.994 1.00 24.75 176 THR A N 1
ATOM 1377 C CA . THR A 1 196 ? 117.050 55.460 77.439 1.00 25.19 176 THR A CA 1
ATOM 1378 C C . THR A 1 196 ? 117.050 53.942 77.501 1.00 25.70 176 THR A C 1
ATOM 1379 O O . THR A 1 196 ? 116.708 53.339 78.518 1.00 25.46 176 THR A O 1
ATOM 1383 N N . TRP A 1 197 ? 117.432 53.332 76.386 1.00 24.58 177 TRP A N 1
ATOM 1384 C CA . TRP A 1 197 ? 117.557 51.889 76.313 1.00 24.68 177 TRP A CA 1
ATOM 1385 C C . TRP A 1 197 ? 118.791 51.613 77.162 1.00 26.25 177 TRP A C 1
ATOM 1386 O O . TRP A 1 197 ? 119.669 52.470 77.278 1.00 27.46 177 TRP A O 1
ATOM 1397 N N . THR A 1 198 ? 118.853 50.445 77.785 1.00 25.15 178 THR A N 1
ATOM 1398 C CA . THR A 1 198 ? 120.035 50.090 78.549 1.00 25.22 178 THR A CA 1
ATOM 1399 C C . THR A 1 198 ? 120.274 48.614 78.280 1.00 25.36 178 THR A C 1
ATOM 1400 O O . THR A 1 198 ? 119.395 47.925 77.759 1.00 25.94 178 THR A O 1
ATOM 1404 N N . TYR A 1 199 ? 121.464 48.136 78.615 1.00 25.04 179 TYR A N 1
ATOM 1405 C CA . TYR A 1 199 ? 121.830 46.752 78.356 1.00 26.68 179 TYR A CA 1
ATOM 1406 C C . TYR A 1 199 ? 121.263 45.700 79.306 1.00 26.77 179 TYR A C 1
ATOM 1407 O O . TYR A 1 199 ? 121.006 45.964 80.479 1.00 27.82 179 TYR A O 1
ATOM 1416 N N . HIS A 1 200 ? 121.081 44.502 78.760 1.00 26.67 180 HIS A N 1
ATOM 1417 C CA . HIS A 1 200 ? 120.601 43.331 79.480 1.00 27.41 180 HIS A CA 1
ATOM 1418 C C . HIS A 1 200 ? 121.079 42.165 78.615 1.00 27.99 180 HIS A C 1
ATOM 1419 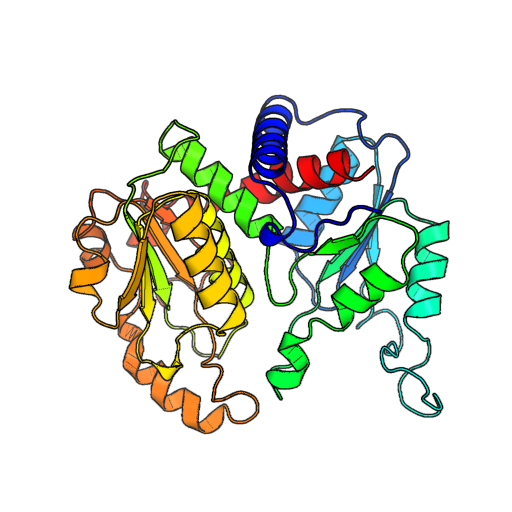O O . HIS A 1 200 ? 121.095 42.268 77.390 1.00 27.06 180 HIS A O 1
ATOM 1426 N N . PRO A 1 201 ? 121.497 41.052 79.233 1.00 29.20 181 PRO A N 1
ATOM 1427 C CA . PRO A 1 201 ? 121.962 39.928 78.413 1.00 30.23 181 PRO A CA 1
ATOM 1428 C C . PRO A 1 201 ? 120.898 39.308 77.512 1.00 30.89 181 PRO A C 1
ATOM 1429 O O . PRO A 1 201 ? 121.225 38.653 76.519 1.00 30.89 181 PRO A O 1
ATOM 1433 N N . LYS A 1 202 ? 119.630 39.524 77.848 1.00 30.09 182 LYS A N 1
ATOM 1434 C CA . LYS A 1 202 ? 118.533 38.962 77.066 1.00 30.53 182 LYS A CA 1
ATOM 1435 C C . LYS A 1 202 ? 117.576 40.021 76.524 1.00 29.18 182 LYS A C 1
ATOM 1436 O O . LYS A 1 202 ? 117.489 41.125 77.061 1.00 29.58 182 LYS A O 1
ATOM 1442 N N . PRO A 1 203 ? 116.859 39.700 75.433 1.00 27.98 183 PRO A N 1
ATOM 1443 C CA . PRO A 1 203 ? 115.901 40.641 74.839 1.00 26.51 183 PRO A CA 1
ATOM 1444 C C . PRO A 1 203 ? 114.639 40.656 75.702 1.00 24.28 183 PRO A C 1
ATOM 1445 O O . PRO A 1 203 ? 114.074 39.600 76.003 1.00 24.05 183 PRO A O 1
ATOM 1449 N N . LEU A 1 204 ? 114.207 41.848 76.103 1.00 22.26 184 LEU A N 1
ATOM 1450 C CA . LEU A 1 204 ? 113.033 41.988 76.961 1.00 23.04 184 LEU A CA 1
ATOM 1451 C C . LEU A 1 204 ? 111.833 42.651 76.296 1.00 23.85 184 LEU A C 1
ATOM 1452 O O . LEU A 1 204 ? 111.911 43.154 75.174 1.00 23.70 184 LEU A O 1
ATOM 1457 N N . ASN A 1 205 ? 110.723 42.635 77.026 1.00 24.26 185 ASN A N 1
ATOM 1458 C CA . ASN A 1 205 ? 109.447 43.214 76.612 1.00 24.45 185 ASN A CA 1
ATOM 1459 C C . ASN A 1 205 ? 109.609 44.728 76.446 1.00 23.55 185 ASN A C 1
ATOM 1460 O O . ASN A 1 205 ? 110.306 45.364 77.238 1.00 24.80 185 ASN A O 1
ATOM 1465 N N . THR A 1 206 ? 108.987 45.303 75.417 1.00 22.57 186 THR A N 1
ATOM 1466 C CA . THR A 1 206 ? 109.059 46.752 75.206 1.00 21.78 186 THR A CA 1
ATOM 1467 C C . THR A 1 206 ? 107.985 47.486 76.011 1.00 22.45 186 THR A C 1
ATOM 1468 O O . THR A 1 206 ? 107.987 48.716 76.080 1.00 21.75 186 THR A O 1
ATOM 1472 N N . ALA A 1 207 ? 107.084 46.723 76.625 1.00 21.29 187 ALA A N 1
ATOM 1473 C CA . ALA A 1 207 ? 105.972 47.270 77.403 1.00 22.76 187 ALA A CA 1
ATOM 1474 C C . ALA A 1 207 ? 106.253 48.523 78.237 1.00 21.94 187 ALA A C 1
ATOM 1475 O O . ALA A 1 207 ? 105.581 49.544 78.077 1.00 20.25 187 ALA A O 1
ATOM 1477 N N . VAL A 1 208 ? 107.230 48.451 79.133 1.00 21.96 188 VAL A N 1
ATOM 1478 C CA . VAL A 1 208 ? 107.533 49.598 79.978 1.00 21.48 188 VAL A CA 1
ATOM 1479 C C . VAL A 1 208 ? 108.017 50.801 79.183 1.00 22.64 188 VAL A C 1
ATOM 1480 O O . VAL A 1 208 ? 107.684 51.938 79.519 1.00 21.80 188 VAL A O 1
ATOM 1484 N N . ALA A 1 209 ? 108.794 50.559 78.130 1.00 21.69 189 ALA A N 1
ATOM 1485 C CA . ALA A 1 209 ? 109.283 51.660 77.303 1.00 23.15 189 ALA A CA 1
ATOM 1486 C C . ALA A 1 209 ? 108.116 52.277 76.527 1.00 22.52 189 ALA A C 1
ATOM 1487 O O . ALA A 1 209 ? 108.017 53.498 76.410 1.00 22.43 189 ALA A O 1
ATOM 1489 N N . ASN A 1 210 ? 107.235 51.435 75.989 1.00 22.35 190 ASN A N 1
ATOM 1490 C CA . ASN A 1 210 ? 106.078 51.941 75.249 1.00 22.19 190 ASN A CA 1
ATOM 1491 C C . ASN A 1 210 ? 105.281 52.854 76.180 1.00 22.39 190 ASN A C 1
ATOM 1492 O O . ASN A 1 210 ? 104.864 53.946 75.801 1.00 20.44 190 ASN A O 1
ATOM 1497 N N . SER A 1 211 ? 105.085 52.396 77.413 1.00 22.38 191 SER A N 1
ATOM 1498 C CA . SER A 1 211 ? 104.343 53.155 78.414 1.00 20.82 191 SER A CA 1
ATOM 1499 C C . SER A 1 211 ? 105.030 54.450 78.845 1.00 22.25 191 SER A C 1
ATOM 1500 O O . SER A 1 211 ? 104.375 55.479 79.017 1.00 20.96 191 SER A O 1
ATOM 1503 N N . ALA A 1 212 ? 106.347 54.406 79.028 1.00 21.72 192 ALA A N 1
ATOM 1504 C CA . ALA A 1 212 ? 107.071 55.604 79.445 1.00 21.71 192 ALA A CA 1
ATOM 1505 C C . ALA A 1 212 ? 106.954 56.678 78.368 1.00 22.95 192 ALA A C 1
ATOM 1506 O O . ALA A 1 212 ? 106.693 57.842 78.665 1.00 22.76 192 ALA A O 1
ATOM 1508 N N . LEU A 1 213 ? 107.146 56.278 77.114 1.00 22.03 193 LEU A N 1
ATOM 1509 C CA . LEU A 1 213 ? 107.061 57.217 76.002 1.00 22.61 193 LEU A CA 1
ATOM 1510 C C . LEU A 1 213 ? 105.665 57.835 75.984 1.00 22.32 193 LEU A C 1
ATOM 1511 O O . LEU A 1 213 ? 105.506 59.044 75.816 1.00 23.09 193 LEU A O 1
ATOM 1516 N N . THR A 1 214 ? 104.656 56.992 76.172 1.00 20.25 194 THR A N 1
ATOM 1517 C CA . THR A 1 214 ? 103.267 57.426 76.174 1.00 20.76 194 THR A CA 1
ATOM 1518 C C . THR A 1 214 ? 102.931 58.442 77.265 1.00 22.12 194 THR A C 1
ATOM 1519 O O . THR A 1 214 ? 102.383 59.511 76.981 1.00 21.11 194 THR A O 1
ATOM 1523 N N . ILE A 1 215 ? 103.261 58.118 78.512 1.00 21.75 195 ILE A N 1
ATOM 1524 C CA . ILE A 1 215 ? 102.936 59.013 79.615 1.00 21.74 195 ILE A CA 1
ATOM 1525 C C . ILE A 1 215 ? 103.798 60.275 79.643 1.00 22.27 195 ILE A C 1
ATOM 1526 O O . ILE A 1 215 ? 103.313 61.354 79.979 1.00 22.76 195 ILE A O 1
ATOM 1531 N N . ALA A 1 216 ? 105.069 60.151 79.279 1.00 22.00 196 ALA A N 1
ATOM 1532 C CA . ALA A 1 216 ? 105.954 61.311 79.281 1.00 23.43 196 ALA A CA 1
ATOM 1533 C C . ALA A 1 216 ? 105.462 62.373 78.294 1.00 24.83 196 ALA A C 1
ATOM 1534 O O . ALA A 1 216 ? 105.468 63.567 78.601 1.00 25.24 196 ALA A O 1
ATOM 1536 N N . THR A 1 217 ? 105.039 61.939 77.109 1.00 25.67 197 THR A N 1
ATOM 1537 C CA . THR A 1 217 ? 104.534 62.868 76.109 1.00 24.77 197 THR A CA 1
ATOM 1538 C C . THR A 1 217 ? 103.140 63.363 76.489 1.00 26.30 197 THR A C 1
ATOM 1539 O O . THR A 1 217 ? 102.793 64.511 76.223 1.00 26.42 197 THR A O 1
ATOM 1543 N N . ARG A 1 218 ? 102.344 62.511 77.129 1.00 25.94 198 ARG A N 1
ATOM 1544 C CA . ARG A 1 218 ? 101.000 62.917 77.537 1.00 26.24 198 ARG A CA 1
ATOM 1545 C C . ARG A 1 218 ? 101.120 64.045 78.561 1.00 26.86 198 ARG A C 1
ATOM 1546 O O . ARG A 1 218 ? 100.240 64.899 78.667 1.00 27.48 198 ARG A O 1
ATOM 1554 N N . MET A 1 219 ? 102.224 64.048 79.305 1.00 27.59 199 MET A N 1
ATOM 1555 C CA . MET A 1 219 ? 102.460 65.069 80.323 1.00 27.81 199 MET A CA 1
ATOM 1556 C C . MET A 1 219 ? 103.108 66.332 79.751 1.00 27.92 199 MET A C 1
ATOM 1557 O O . MET A 1 219 ? 103.409 67.275 80.485 1.00 28.52 199 MET A O 1
ATOM 1562 N N . GLY A 1 220 ? 103.328 66.335 78.440 1.00 27.72 200 GLY A N 1
ATOM 1563 C CA . GLY A 1 220 ? 103.904 67.495 77.779 1.00 29.10 200 GLY A CA 1
ATOM 1564 C C . GLY A 1 220 ? 105.390 67.756 77.943 1.00 29.55 200 GLY A C 1
ATOM 1565 O O . GLY A 1 220 ? 105.839 68.890 77.765 1.00 30.14 200 GLY A O 1
ATOM 1566 N N . MET A 1 221 ? 106.167 66.733 78.279 1.00 28.96 201 MET A N 1
ATOM 1567 C CA . MET A 1 221 ? 107.605 66.928 78.432 1.00 28.78 201 MET A CA 1
ATOM 1568 C C . MET A 1 221 ? 108.297 66.847 77.074 1.00 29.16 201 MET A C 1
ATOM 1569 O O . MET A 1 221 ? 107.700 66.406 76.092 1.00 28.93 201 MET A O 1
ATOM 1574 N N . ASP A 1 222 ? 109.548 67.295 77.019 1.00 29.08 202 ASP A N 1
ATOM 1575 C CA . ASP A 1 222 ? 110.329 67.238 75.787 1.00 30.09 202 ASP A CA 1
ATOM 1576 C C . ASP A 1 222 ? 111.067 65.917 75.861 1.00 29.35 202 ASP A C 1
ATOM 1577 O O . ASP A 1 222 ? 112.133 65.810 76.473 1.00 28.50 202 ASP A O 1
ATOM 1582 N N . VAL A 1 223 ? 110.476 64.913 75.225 1.00 29.34 203 VAL A N 1
ATOM 1583 C CA . VAL A 1 223 ? 110.993 63.554 75.242 1.00 28.28 203 VAL A CA 1
ATOM 1584 C C . VAL A 1 223 ? 111.968 63.151 74.149 1.00 29.76 203 VAL A C 1
ATOM 1585 O O . VAL A 1 223 ? 111.780 63.457 72.969 1.00 28.55 203 VAL A O 1
ATOM 1589 N N . THR A 1 224 ? 113.012 62.444 74.569 1.00 28.73 204 THR A N 1
ATOM 1590 C CA . THR A 1 224 ? 114.020 61.929 73.661 1.00 29.45 204 THR A CA 1
ATOM 1591 C C . THR A 1 224 ? 114.113 60.425 73.886 1.00 30.00 204 THR A C 1
ATOM 1592 O O . THR A 1 224 ? 114.337 59.973 75.011 1.00 30.29 204 THR A O 1
ATOM 1596 N N . LEU A 1 225 ? 113.910 59.655 72.822 1.00 28.43 205 LEU A N 1
ATOM 1597 C CA . LEU A 1 225 ? 114.015 58.204 72.901 1.00 28.15 205 LEU A CA 1
ATOM 1598 C C . LEU A 1 225 ? 115.446 57.869 72.499 1.00 28.60 205 LEU A C 1
ATOM 1599 O O . LEU A 1 225 ? 115.798 57.942 71.321 1.00 28.95 205 LEU A O 1
ATOM 1604 N N . LEU A 1 226 ? 116.265 57.516 73.486 1.00 27.49 206 LEU A N 1
ATOM 1605 C CA . LEU A 1 226 ? 117.670 57.194 73.255 1.00 28.39 206 LEU A CA 1
ATOM 1606 C C . LEU A 1 226 ? 117.878 55.688 73.130 1.00 28.56 206 LEU A C 1
ATOM 1607 O O . LEU A 1 226 ? 117.642 54.942 74.079 1.00 26.34 206 LEU A O 1
ATOM 1612 N N . CYS A 1 227 ? 118.320 55.240 71.959 1.00 28.37 207 CYS A N 1
ATOM 1613 C CA . CYS A 1 227 ? 118.576 53.819 71.751 1.00 29.71 207 CYS A CA 1
ATOM 1614 C C . CYS A 1 227 ? 119.789 53.621 70.845 1.00 31.11 207 CYS A C 1
ATOM 1615 O O . CYS A 1 227 ? 120.163 54.516 70.091 1.00 31.59 207 CYS A O 1
ATOM 1618 N N . PRO A 1 228 ? 120.426 52.443 70.916 1.00 32.69 208 PRO A N 1
ATOM 1619 C CA . PRO A 1 228 ? 121.609 52.132 70.106 1.00 33.16 208 PRO A CA 1
ATOM 1620 C C . PRO A 1 228 ? 121.508 52.308 68.587 1.00 33.23 208 PRO A C 1
ATOM 1621 O O . PRO A 1 228 ? 122.391 52.915 67.977 1.00 32.45 208 PRO A O 1
ATOM 1625 N N . THR A 1 229 ? 120.449 51.778 67.980 1.00 32.78 209 THR A N 1
ATOM 1626 C CA . THR A 1 229 ? 120.268 51.877 66.532 1.00 33.22 209 THR A CA 1
ATOM 1627 C C . THR A 1 229 ? 118.792 51.999 66.164 1.00 33.23 209 THR A C 1
ATOM 1628 O O . THR A 1 229 ? 117.916 51.847 67.017 1.00 32.78 209 THR A O 1
ATOM 1632 N N . PRO A 1 230 ? 118.498 52.278 64.881 1.00 32.89 210 PRO A N 1
ATOM 1633 C CA . PRO A 1 230 ? 117.109 52.408 64.427 1.00 31.98 210 PRO A CA 1
ATOM 1634 C C . PRO A 1 230 ? 116.306 51.125 64.658 1.00 31.25 210 PRO A C 1
ATOM 1635 O O . PRO A 1 230 ? 115.074 51.152 64.702 1.00 30.74 210 PRO A O 1
ATOM 1639 N N . ASP A 1 231 ? 117.012 50.006 64.795 1.00 30.73 211 ASP A N 1
ATOM 1640 C CA . ASP A 1 231 ? 116.375 48.711 65.024 1.00 31.00 211 ASP A CA 1
ATOM 1641 C C . ASP A 1 231 ? 115.691 48.663 66.388 1.00 30.53 211 ASP A C 1
ATOM 1642 O O . ASP A 1 231 ? 114.790 47.850 66.614 1.00 30.15 211 ASP A O 1
ATOM 1647 N N . TYR A 1 232 ? 116.125 49.533 67.294 1.00 29.09 212 TYR A N 1
ATOM 1648 C CA . TYR A 1 232 ? 115.563 49.566 68.635 1.00 29.33 212 TYR A CA 1
ATOM 1649 C C . TYR A 1 232 ? 114.441 50.568 68.843 1.00 28.71 212 TYR A C 1
ATOM 1650 O O . TYR A 1 232 ? 113.946 50.713 69.959 1.00 27.00 212 TYR A O 1
ATOM 1659 N N . ILE A 1 233 ? 114.041 51.262 67.782 1.00 27.32 213 ILE A N 1
ATOM 1660 C CA . ILE A 1 233 ? 112.948 52.220 67.899 1.00 26.97 213 ILE A CA 1
ATOM 1661 C C . ILE A 1 233 ? 111.679 51.421 68.216 1.00 26.18 213 ILE A C 1
ATOM 1662 O O . ILE A 1 233 ? 111.484 50.315 67.705 1.00 25.08 213 ILE A O 1
ATOM 1667 N N . LEU A 1 234 ? 110.832 51.970 69.077 1.00 25.42 214 LEU A N 1
ATOM 1668 C CA . LEU A 1 234 ? 109.606 51.288 69.480 1.00 25.72 214 LEU A CA 1
ATOM 1669 C C . LEU A 1 234 ? 108.593 51.140 68.342 1.00 26.41 214 LEU A C 1
ATOM 1670 O O . LEU A 1 234 ? 108.740 51.747 67.281 1.00 26.31 214 LEU A O 1
ATOM 1675 N N . ASP A 1 235 ? 107.569 50.323 68.567 1.00 25.68 215 ASP A N 1
ATOM 1676 C CA . ASP A 1 235 ? 106.534 50.091 67.560 1.00 26.45 215 ASP A CA 1
ATOM 1677 C C . ASP A 1 235 ? 105.883 51.404 67.115 1.00 27.03 215 ASP A C 1
ATOM 1678 O O . ASP A 1 235 ? 105.672 52.306 67.921 1.00 24.79 215 ASP A O 1
ATOM 1683 N N . GLU A 1 236 ? 105.569 51.505 65.824 1.00 27.74 216 GLU A N 1
ATOM 1684 C CA . GLU A 1 236 ? 104.948 52.707 65.264 1.00 29.24 216 GLU A CA 1
ATOM 1685 C C . GLU A 1 236 ? 103.716 53.156 66.045 1.00 27.62 216 GLU A C 1
ATOM 1686 O O . GLU A 1 236 ? 103.447 54.350 66.164 1.00 27.57 216 GLU A O 1
ATOM 1692 N N . ARG A 1 237 ? 102.961 52.195 66.565 1.00 25.06 217 ARG A N 1
ATOM 1693 C CA . ARG A 1 237 ? 101.756 52.504 67.327 1.00 24.72 217 ARG A CA 1
ATOM 1694 C C . ARG A 1 237 ? 102.043 53.485 68.460 1.00 25.57 217 ARG A C 1
ATOM 1695 O O . ARG A 1 237 ? 101.328 54.472 68.636 1.00 26.13 217 ARG A O 1
ATOM 1703 N N . TYR A 1 238 ? 103.098 53.212 69.221 1.00 25.44 218 TYR A N 1
ATOM 1704 C CA . TYR A 1 238 ? 103.460 54.052 70.355 1.00 25.20 218 TYR A CA 1
ATOM 1705 C C . TYR A 1 238 ? 104.178 55.324 69.936 1.00 25.55 218 TYR A C 1
ATOM 1706 O O . TYR A 1 238 ? 104.047 56.365 70.590 1.00 25.81 218 TYR A O 1
ATOM 1715 N N . MET A 1 239 ? 104.930 55.252 68.843 1.00 25.84 219 MET A N 1
ATOM 1716 C CA . MET A 1 239 ? 105.608 56.438 68.342 1.00 26.50 219 MET A CA 1
ATOM 1717 C C . MET A 1 239 ? 104.513 57.416 67.904 1.00 27.50 219 MET A C 1
ATOM 1718 O O . MET A 1 239 ? 104.663 58.629 68.043 1.00 26.78 219 MET A O 1
ATOM 1723 N N . ASP A 1 240 ? 103.410 56.886 67.376 1.00 29.07 220 ASP A N 1
ATOM 1724 C CA . ASP A 1 240 ? 102.300 57.737 66.943 1.00 30.26 220 ASP A CA 1
ATOM 1725 C C . ASP A 1 240 ? 101.525 58.279 68.139 1.00 29.59 220 ASP A C 1
ATOM 1726 O O . ASP A 1 240 ? 101.085 59.427 68.128 1.00 28.54 220 ASP A O 1
ATOM 1731 N N . TRP A 1 241 ? 101.346 57.457 69.170 1.00 27.81 221 TRP A N 1
ATOM 1732 C CA . TRP A 1 241 ? 100.650 57.920 70.364 1.00 27.24 221 TRP A CA 1
ATOM 1733 C C . TRP A 1 241 ? 101.427 59.112 70.902 1.00 26.72 221 TRP A C 1
ATOM 1734 O O . TRP A 1 241 ? 100.853 60.144 71.234 1.00 26.12 221 TRP A O 1
ATOM 1745 N N . ALA A 1 242 ? 102.745 58.952 70.972 1.00 27.46 222 ALA A N 1
ATOM 1746 C CA . ALA A 1 242 ? 103.639 59.985 71.476 1.00 27.82 222 ALA A CA 1
ATOM 1747 C C . ALA A 1 242 ? 103.539 61.262 70.651 1.00 28.14 222 ALA A C 1
ATOM 1748 O O . ALA A 1 242 ? 103.482 62.361 71.203 1.00 27.00 222 ALA A O 1
ATOM 1750 N N . ALA A 1 243 ? 103.525 61.110 69.330 1.00 28.59 223 ALA A N 1
ATOM 1751 C CA . ALA A 1 243 ? 103.428 62.258 68.428 1.00 30.61 223 ALA A CA 1
ATOM 1752 C C . ALA A 1 243 ? 102.122 63.003 68.666 1.00 31.05 223 ALA A C 1
ATOM 1753 O O . ALA A 1 243 ? 102.100 64.232 68.726 1.00 31.72 223 ALA A O 1
ATOM 1755 N N . GLN A 1 244 ? 101.033 62.252 68.801 1.00 31.05 224 GLN A N 1
ATOM 1756 C CA . GLN A 1 244 ? 99.724 62.846 69.041 1.00 32.05 224 GLN A CA 1
ATOM 1757 C C . GLN A 1 244 ? 99.699 63.571 70.382 1.00 30.84 224 GLN A C 1
ATOM 1758 O O . GLN A 1 244 ? 99.141 64.661 70.498 1.00 29.52 224 GLN A O 1
ATOM 1764 N N . ASN A 1 245 ? 100.305 62.958 71.397 1.00 30.23 225 ASN A N 1
ATOM 1765 C CA . ASN A 1 245 ? 100.341 63.548 72.732 1.00 30.29 225 ASN A CA 1
ATOM 1766 C C . ASN A 1 245 ? 101.094 64.875 72.769 1.00 31.51 225 ASN A C 1
ATOM 1767 O O . ASN A 1 245 ? 100.676 65.815 73.450 1.00 30.74 225 ASN A O 1
ATOM 1772 N N . VAL A 1 246 ? 102.207 64.942 72.044 1.00 32.25 226 VAL A N 1
ATOM 1773 C CA . VAL A 1 246 ? 103.010 66.159 71.974 1.00 35.03 226 VAL A CA 1
ATOM 1774 C C . VAL A 1 246 ? 102.207 67.280 71.313 1.00 36.33 226 VAL A C 1
ATOM 1775 O O . VAL A 1 246 ? 102.212 68.423 71.779 1.00 35.15 226 VAL A O 1
ATOM 1779 N N . ALA A 1 247 ? 101.506 66.942 70.234 1.00 37.37 227 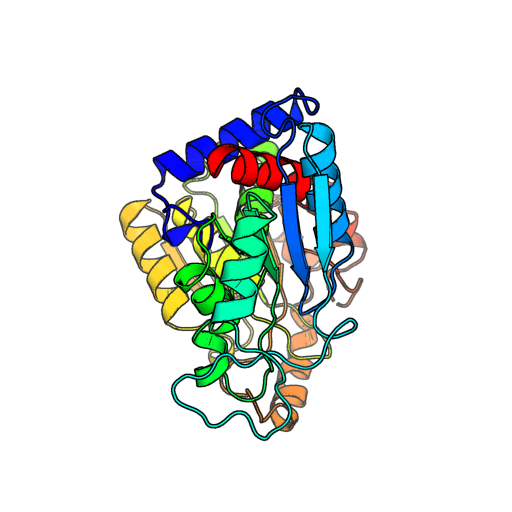ALA A N 1
ATOM 1780 C CA . ALA A 1 247 ? 100.700 67.919 69.511 1.00 39.38 227 ALA A CA 1
ATOM 1781 C C . ALA A 1 247 ? 99.598 68.494 70.393 1.00 40.94 227 ALA A C 1
ATOM 1782 O O . ALA A 1 247 ? 99.211 69.652 70.240 1.00 40.60 227 ALA A O 1
ATOM 1784 N N . GLU A 1 248 ? 99.101 67.680 71.319 1.00 40.65 228 GLU A N 1
ATOM 1785 C CA . GLU A 1 248 ? 98.034 68.102 72.215 1.00 42.95 228 GLU A CA 1
ATOM 1786 C C . GLU A 1 248 ? 98.512 68.723 73.525 1.00 42.50 228 GLU A C 1
ATOM 1787 O O . GLU A 1 248 ? 97.849 69.606 74.064 1.00 41.13 228 GLU A O 1
ATOM 1793 N N . SER A 1 249 ? 99.654 68.265 74.034 1.00 41.97 229 SER A N 1
ATOM 1794 C CA . SER A 1 249 ? 100.186 68.775 75.298 1.00 42.75 229 SER A CA 1
ATOM 1795 C C . SER A 1 249 ? 101.226 69.882 75.165 1.00 42.03 229 SER A C 1
ATOM 1796 O O . SER A 1 249 ? 101.467 70.624 76.118 1.00 41.79 229 SER A O 1
ATOM 1799 N N . GLY A 1 250 ? 101.855 69.983 73.999 1.00 41.74 230 GLY A N 1
ATOM 1800 C CA . GLY A 1 250 ? 102.840 71.029 73.789 1.00 42.36 230 GLY A CA 1
ATOM 1801 C C . GLY A 1 250 ? 104.296 70.677 74.037 1.00 42.53 230 GLY A C 1
ATOM 1802 O O . GLY A 1 250 ? 105.133 71.574 74.154 1.00 44.55 230 GLY A O 1
ATOM 1803 N N . GLY A 1 251 ? 104.610 69.388 74.116 1.00 41.37 231 GLY A N 1
ATOM 1804 C CA . GLY A 1 251 ? 105.988 68.988 74.339 1.00 39.87 231 GLY A CA 1
ATOM 1805 C C . GLY A 1 251 ? 106.711 68.740 73.027 1.00 39.28 231 GLY A C 1
ATOM 1806 O O . GLY A 1 251 ? 106.553 69.500 72.071 1.00 38.28 231 GLY A O 1
ATOM 1807 N N . SER A 1 252 ? 107.511 67.680 72.976 1.00 37.38 232 SER A N 1
ATOM 1808 C CA . SER A 1 252 ? 108.240 67.336 71.761 1.00 35.86 232 SER A CA 1
ATOM 1809 C C . SER A 1 252 ? 108.717 65.892 71.820 1.00 34.74 232 SER A C 1
ATOM 1810 O O . SER A 1 252 ? 108.880 65.326 72.900 1.00 34.73 232 SER A O 1
ATOM 1813 N N . LEU A 1 253 ? 108.929 65.297 70.651 1.00 33.50 233 LEU A N 1
ATOM 1814 C CA . LEU A 1 253 ? 109.387 63.915 70.564 1.00 33.68 233 LEU A CA 1
ATOM 1815 C C . LEU A 1 253 ? 110.573 63.827 69.616 1.00 34.36 233 LEU A C 1
ATOM 1816 O O . LEU A 1 253 ? 110.531 64.354 68.501 1.00 33.13 233 LEU A O 1
ATOM 1821 N N . GLN A 1 254 ? 111.622 63.144 70.059 1.00 33.77 234 GLN A N 1
ATOM 1822 C CA . GLN A 1 254 ? 112.830 63.005 69.262 1.00 35.93 234 GLN A CA 1
ATOM 1823 C C . GLN A 1 254 ? 113.522 61.673 69.520 1.00 3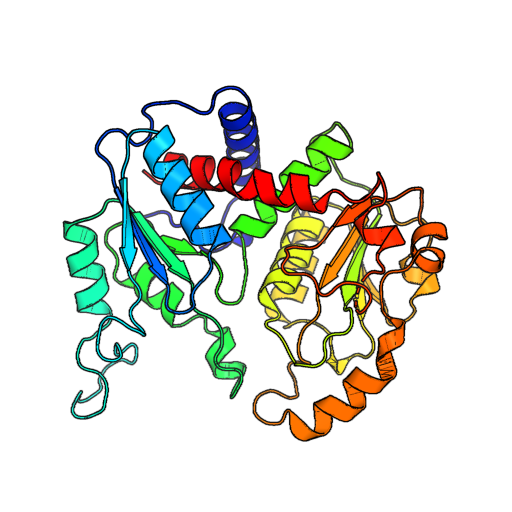4.90 234 GLN A C 1
ATOM 1824 O O . GLN A 1 254 ? 113.541 61.182 70.647 1.00 35.23 234 GLN A O 1
ATOM 1830 N N . VAL A 1 255 ? 114.083 61.089 68.466 1.00 33.68 235 VAL A N 1
ATOM 1831 C CA . VAL A 1 255 ? 114.809 59.833 68.585 1.00 32.93 235 VAL A CA 1
ATOM 1832 C C . VAL A 1 255 ? 116.288 60.168 68.448 1.00 33.65 235 VAL A C 1
ATOM 1833 O O . VAL A 1 255 ? 116.672 60.978 67.602 1.00 33.86 235 VAL A O 1
ATOM 1837 N N . SER A 1 256 ? 117.115 59.554 69.284 1.00 32.02 236 SER A N 1
ATOM 1838 C CA . SER A 1 256 ? 118.546 59.810 69.253 1.00 33.51 236 SER A CA 1
ATOM 1839 C C . SER A 1 256 ? 119.355 58.547 69.473 1.00 33.91 236 SER A C 1
ATOM 1840 O O . SER A 1 256 ? 118.925 57.637 70.182 1.00 31.39 236 SER A O 1
ATOM 1843 N N . HIS A 1 257 ? 120.530 58.500 68.852 1.00 34.14 237 HIS A N 1
ATOM 1844 C CA . HIS A 1 257 ? 121.426 57.362 68.992 1.00 35.63 237 HIS A CA 1
ATOM 1845 C C . HIS A 1 257 ? 122.738 57.858 69.586 1.00 35.61 237 HIS A C 1
ATOM 1846 O O . HIS A 1 257 ? 123.723 57.124 69.646 1.00 36.29 237 HIS A O 1
ATOM 1853 N N . ASP A 1 258 ? 122.737 59.112 70.028 1.00 36.02 238 ASP A N 1
ATOM 1854 C CA . ASP A 1 258 ? 123.918 59.716 70.631 1.00 36.11 238 ASP A CA 1
ATOM 1855 C C . ASP A 1 258 ? 123.688 59.971 72.117 1.00 35.43 238 ASP A C 1
ATOM 1856 O O . ASP A 1 258 ? 122.916 60.853 72.495 1.00 36.49 238 ASP A O 1
ATOM 1861 N N . ILE A 1 259 ? 124.377 59.200 72.952 1.00 34.99 239 ILE A N 1
ATOM 1862 C CA . ILE A 1 259 ? 124.251 59.297 74.405 1.00 34.85 239 ILE A CA 1
ATOM 1863 C C . ILE A 1 259 ? 124.453 60.688 75.013 1.00 36.13 239 ILE A C 1
ATOM 1864 O O . ILE A 1 259 ? 123.572 61.212 75.693 1.00 36.13 239 ILE A O 1
ATOM 1869 N N . ASP A 1 260 ? 125.616 61.279 74.772 1.00 36.51 240 ASP A N 1
ATOM 1870 C CA . ASP A 1 260 ? 125.933 62.585 75.337 1.00 37.01 240 ASP A CA 1
ATOM 1871 C C . ASP A 1 260 ? 124.965 63.722 75.030 1.00 35.73 240 ASP A C 1
ATOM 1872 O O . ASP A 1 260 ? 124.615 64.488 75.928 1.00 35.49 240 ASP A O 1
ATOM 1877 N N . SER A 1 261 ? 124.526 63.843 73.780 1.00 34.12 241 SER A N 1
ATOM 1878 C CA . SER A 1 261 ? 123.594 64.910 73.429 1.00 35.11 241 SER A CA 1
ATOM 1879 C C . SER A 1 261 ? 122.230 64.676 74.077 1.00 34.89 241 SER A C 1
ATOM 1880 O O . SER A 1 261 ? 121.535 65.623 74.444 1.00 33.74 241 SER A O 1
ATOM 1883 N N . ALA A 1 262 ? 121.853 63.410 74.225 1.00 33.38 242 ALA A N 1
ATOM 1884 C CA . ALA A 1 262 ? 120.574 63.074 74.840 1.00 33.04 242 ALA A CA 1
ATOM 1885 C C . ALA A 1 262 ? 120.565 63.417 76.330 1.00 31.51 242 ALA A C 1
ATOM 1886 O O . ALA A 1 262 ? 119.655 64.088 76.807 1.00 32.05 242 ALA A O 1
ATOM 1888 N N . TYR A 1 263 ? 121.580 62.965 77.063 1.00 31.80 243 TYR A N 1
ATOM 1889 C CA . TYR A 1 263 ? 121.655 63.234 78.501 1.00 31.11 243 TYR A CA 1
ATOM 1890 C C . TYR A 1 263 ? 121.828 64.712 78.853 1.00 32.00 243 TYR A C 1
ATOM 1891 O O . TYR A 1 263 ? 121.346 65.170 79.890 1.00 31.76 243 TYR A O 1
ATOM 1900 N N . ALA A 1 264 ? 122.515 65.454 77.992 1.00 32.59 244 ALA A N 1
ATOM 1901 C CA . ALA A 1 264 ? 122.769 66.874 78.230 1.00 32.58 244 ALA A CA 1
ATOM 1902 C C . ALA A 1 264 ? 121.546 67.682 78.665 1.00 32.21 244 ALA A C 1
ATOM 1903 O O . ALA A 1 264 ? 120.585 67.828 77.911 1.00 33.44 244 ALA A O 1
ATOM 1905 N N . GLY A 1 265 ? 121.596 68.206 79.888 1.00 32.46 245 GLY A N 1
ATOM 1906 C CA . GLY A 1 265 ? 120.508 69.019 80.409 1.00 31.07 245 GLY A CA 1
ATOM 1907 C C . GLY A 1 265 ? 119.227 68.293 80.783 1.00 30.60 245 GLY A C 1
ATOM 1908 O O . GLY A 1 265 ? 118.225 68.927 81.117 1.00 30.14 245 GLY A O 1
ATOM 1909 N N . ALA A 1 266 ? 119.250 66.967 80.739 1.00 30.26 246 ALA A N 1
ATOM 1910 C CA . ALA A 1 266 ? 118.063 66.185 81.071 1.00 29.75 246 ALA A CA 1
ATOM 1911 C C . ALA A 1 266 ? 117.603 66.421 82.505 1.00 29.53 246 ALA A C 1
ATOM 1912 O O . ALA A 1 266 ? 118.419 66.608 83.408 1.00 29.73 246 ALA A O 1
ATOM 1914 N N . ASP A 1 267 ? 116.289 66.415 82.701 1.00 29.69 247 ASP A N 1
ATOM 1915 C CA . ASP A 1 267 ? 115.699 66.592 84.025 1.00 28.94 247 ASP A CA 1
ATOM 1916 C C . ASP A 1 267 ? 115.312 65.222 84.565 1.00 28.24 247 ASP A C 1
ATOM 1917 O O . ASP A 1 267 ? 115.256 65.006 85.777 1.00 28.59 247 ASP A O 1
ATOM 1922 N N . VAL A 1 268 ? 115.042 64.301 83.646 1.00 26.81 248 VAL A N 1
ATOM 1923 C CA . VAL A 1 268 ? 114.651 62.942 84.002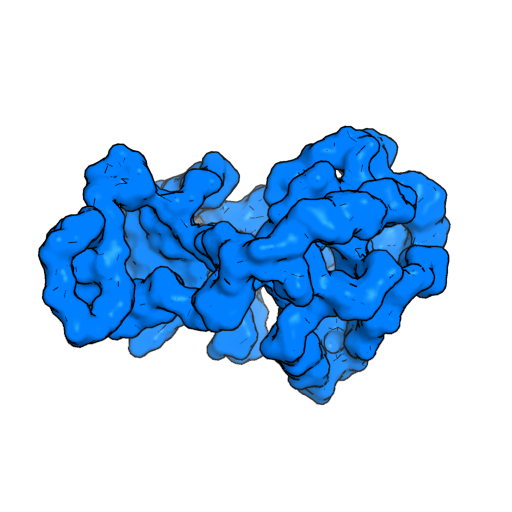 1.00 25.71 248 VAL A CA 1
ATOM 1924 C C . VAL A 1 268 ? 115.292 61.929 83.064 1.00 25.13 248 VAL A C 1
ATOM 1925 O O . VAL A 1 268 ? 115.376 62.154 81.852 1.00 25.27 248 VAL A O 1
ATOM 1929 N N . VAL A 1 269 ? 115.748 60.819 83.635 1.00 25.36 249 VAL A N 1
ATOM 1930 C CA . VAL A 1 269 ? 116.341 59.738 82.862 1.00 25.40 249 VAL A CA 1
ATOM 1931 C C . VAL A 1 269 ? 115.683 58.441 83.326 1.00 26.22 249 VAL A C 1
ATOM 1932 O O . VAL A 1 269 ? 115.828 58.039 84.483 1.00 25.19 249 VAL A O 1
ATOM 1936 N N . TYR A 1 270 ? 114.942 57.805 82.426 1.00 24.14 250 TYR A N 1
ATOM 1937 C CA . TYR A 1 270 ? 114.266 56.552 82.739 1.00 23.11 250 TYR A CA 1
ATOM 1938 C C . TYR A 1 270 ? 114.865 55.502 81.823 1.00 23.13 250 TYR A C 1
ATOM 1939 O O . TYR A 1 270 ? 114.789 55.624 80.602 1.00 25.08 250 TYR A O 1
ATOM 1948 N N . ALA A 1 271 ? 115.476 54.480 82.411 1.00 23.20 251 ALA A N 1
ATOM 1949 C CA . ALA A 1 271 ? 116.103 53.429 81.625 1.00 23.61 251 ALA A CA 1
ATOM 1950 C C . ALA A 1 271 ? 115.276 52.159 81.571 1.00 23.44 251 ALA A C 1
ATOM 1951 O O . ALA A 1 271 ? 114.544 51.836 82.506 1.00 24.10 251 ALA A O 1
ATOM 1953 N N . LYS A 1 272 ? 115.401 51.447 80.457 1.00 23.59 252 LYS A N 1
ATOM 1954 C CA . LYS A 1 272 ? 114.705 50.183 80.257 1.00 23.52 252 LYS A CA 1
ATOM 1955 C C . LYS A 1 272 ? 115.359 49.463 79.091 1.00 24.52 252 LYS A C 1
ATOM 1956 O O . LYS A 1 272 ? 115.700 50.085 78.084 1.00 24.75 252 LYS A O 1
ATOM 1962 N N . SER A 1 273 ? 115.556 48.157 79.233 1.00 23.77 253 SER A N 1
ATOM 1963 C CA . SER A 1 273 ? 116.145 47.374 78.156 1.00 23.77 253 SER A CA 1
ATOM 1964 C C . SER A 1 273 ? 115.016 46.650 77.430 1.00 25.38 253 SER A C 1
ATOM 1965 O O . SER A 1 273 ? 113.996 46.323 78.039 1.00 23.45 253 SER A O 1
ATOM 1968 N N . TRP A 1 274 ? 115.184 46.423 76.128 1.00 24.97 254 TRP A N 1
ATOM 1969 C CA . TRP A 1 274 ? 114.179 45.713 75.346 1.00 24.75 254 TRP A CA 1
ATOM 1970 C C . TRP A 1 274 ? 114.794 45.099 74.098 1.00 25.10 254 TRP A C 1
ATOM 1971 O O . TRP A 1 274 ? 115.805 45.588 73.582 1.00 26.63 254 TRP A O 1
ATOM 1982 N N . GLY A 1 275 ? 114.191 44.011 73.631 1.00 25.57 255 GLY A N 1
ATOM 1983 C CA . GLY A 1 275 ? 114.690 43.343 72.442 1.00 24.86 255 GLY A CA 1
ATOM 1984 C C . GLY A 1 275 ? 114.247 44.071 71.189 1.00 25.66 255 GLY A C 1
ATOM 1985 O O . GLY A 1 275 ? 113.102 44.516 71.094 1.00 24.59 255 GLY A O 1
ATOM 1986 N N . ALA A 1 276 ? 115.151 44.203 70.224 1.00 26.02 256 ALA A N 1
ATOM 1987 C CA . ALA A 1 276 ? 114.826 44.889 68.977 1.00 26.91 256 ALA A CA 1
ATOM 1988 C C . ALA A 1 276 ? 113.669 44.171 68.288 1.00 26.73 256 ALA A C 1
ATOM 1989 O O . ALA A 1 276 ? 113.755 42.981 67.987 1.00 27.87 256 ALA A O 1
ATOM 1991 N N . LEU A 1 277 ? 112.586 44.904 68.044 1.00 27.41 257 LEU A N 1
ATOM 1992 C CA . LEU A 1 277 ? 111.392 44.340 67.419 1.00 26.92 257 LEU A CA 1
ATOM 1993 C C . LEU A 1 277 ? 111.631 43.587 66.114 1.00 28.53 257 LEU A C 1
ATOM 1994 O O . LEU A 1 277 ? 111.029 42.542 65.879 1.00 28.35 257 LEU A O 1
ATOM 1999 N N . PRO A 1 278 ? 112.503 44.107 65.240 1.00 30.59 258 PRO A N 1
ATOM 2000 C CA . PRO A 1 278 ? 112.721 43.369 63.991 1.00 30.89 258 PRO A CA 1
ATOM 2001 C C . PRO A 1 278 ? 113.303 41.965 64.166 1.00 31.19 258 PRO A C 1
ATOM 2002 O O . PRO A 1 278 ? 113.299 41.172 63.223 1.00 30.82 258 PRO A O 1
ATOM 2006 N N . PHE A 1 279 ? 113.779 41.645 65.369 1.00 30.27 259 PHE A N 1
ATOM 2007 C CA . PHE A 1 279 ? 114.367 40.332 65.614 1.00 30.18 259 PHE A CA 1
ATOM 2008 C C . PHE A 1 279 ? 113.513 39.319 66.363 1.00 29.79 259 PHE A C 1
ATOM 2009 O O . PHE A 1 279 ? 114.032 38.316 66.855 1.00 30.75 259 PHE A O 1
ATOM 2017 N N . PHE A 1 280 ? 112.210 39.562 66.453 1.00 29.70 260 PHE A N 1
ATOM 2018 C CA . PHE A 1 280 ? 111.347 38.604 67.127 1.00 28.45 260 PHE A CA 1
ATOM 2019 C C . PHE A 1 280 ? 111.413 37.286 66.372 1.00 30.01 260 PHE A C 1
ATOM 2020 O O . PHE A 1 280 ? 111.345 37.268 65.143 1.00 29.26 260 PHE A O 1
ATOM 2028 N N . GLY A 1 281 ? 111.558 36.191 67.111 1.00 30.26 261 GLY A N 1
ATOM 2029 C CA . GLY A 1 281 ? 111.636 34.879 66.493 1.00 32.46 261 GLY A CA 1
ATOM 2030 C C . GLY A 1 281 ? 112.971 34.631 65.818 1.00 34.11 261 GLY A C 1
ATOM 2031 O O . GLY A 1 281 ? 113.143 33.636 65.107 1.00 35.35 261 GLY A O 1
ATOM 2032 N N . ASN A 1 282 ? 113.920 35.535 66.044 1.00 33.20 262 ASN A N 1
ATOM 2033 C CA . ASN A 1 282 ? 115.249 35.431 65.451 1.00 33.22 262 ASN A CA 1
ATOM 2034 C C . ASN A 1 282 ? 116.237 36.200 66.323 1.00 33.15 262 ASN A C 1
ATOM 2035 O O . ASN A 1 282 ? 116.913 37.121 65.862 1.00 33.68 262 ASN A O 1
ATOM 2040 N N . TRP A 1 283 ? 116.317 35.803 67.591 1.00 32.46 263 TRP A N 1
ATOM 2041 C CA . TRP A 1 283 ? 117.186 36.462 68.562 1.00 32.15 263 TRP A CA 1
ATOM 2042 C C . TRP A 1 283 ? 118.678 36.144 68.497 1.00 33.28 263 TRP A C 1
ATOM 2043 O O . TRP A 1 283 ? 119.486 36.880 69.062 1.00 31.35 263 TRP A O 1
ATOM 2054 N N . GLU A 1 284 ? 119.047 35.058 67.824 1.00 34.74 264 GLU A N 1
ATOM 2055 C CA . GLU A 1 284 ? 120.457 34.686 67.727 1.00 37.04 264 GLU A CA 1
ATOM 2056 C C . GLU A 1 284 ? 121.315 35.842 67.216 1.00 35.97 264 GLU A C 1
ATOM 2057 O O . GLU A 1 284 ? 122.295 36.224 67.855 1.00 36.76 264 GLU A O 1
ATOM 2063 N N . PRO A 1 285 ? 120.959 36.418 66.056 1.00 35.01 265 PRO A N 1
ATOM 2064 C CA . PRO A 1 285 ? 121.736 37.534 65.504 1.00 34.66 265 PRO A CA 1
ATOM 2065 C C . PRO A 1 285 ? 121.591 38.850 66.277 1.00 34.52 265 PRO A C 1
ATOM 2066 O O . PRO A 1 285 ? 122.376 39.778 66.085 1.00 33.68 265 PRO A O 1
ATOM 2070 N N . GLU A 1 286 ? 120.588 38.930 67.149 1.00 33.32 266 GLU A N 1
ATOM 2071 C CA . GLU A 1 286 ? 120.372 40.145 67.932 1.00 32.20 266 GLU A CA 1
ATOM 2072 C C . GLU A 1 286 ? 121.329 40.209 69.117 1.00 31.83 266 GLU A C 1
ATOM 2073 O O . GLU A 1 286 ? 121.626 41.290 69.624 1.00 32.79 266 GLU A O 1
ATOM 2079 N N . LYS A 1 287 ? 121.812 39.049 69.550 1.00 32.97 267 LYS A N 1
ATOM 2080 C CA . LYS A 1 287 ? 122.726 38.976 70.685 1.00 35.63 267 LYS A CA 1
ATOM 2081 C C . LYS A 1 287 ? 124.027 39.743 70.470 1.00 35.18 267 LYS A C 1
ATOM 2082 O O . LYS A 1 287 ? 124.387 40.598 71.280 1.00 35.53 267 LYS A O 1
ATOM 2088 N N . PRO A 1 288 ? 124.759 39.448 69.383 1.00 35.23 268 PRO A N 1
ATOM 2089 C CA . PRO A 1 288 ? 126.010 40.182 69.164 1.00 35.20 268 PRO A CA 1
ATOM 2090 C C . PRO A 1 288 ? 125.777 41.681 68.982 1.00 34.55 268 PRO A C 1
ATOM 2091 O O . PRO A 1 288 ? 126.677 42.490 69.198 1.00 35.46 268 PRO A O 1
ATOM 2095 N N . ILE A 1 289 ? 124.563 42.051 68.590 1.00 34.23 269 ILE A N 1
ATOM 2096 C CA . ILE A 1 289 ? 124.240 43.458 68.402 1.00 33.64 269 ILE A CA 1
ATOM 2097 C C . ILE A 1 289 ? 124.110 44.169 69.747 1.00 33.84 269 ILE A C 1
ATOM 2098 O O . ILE A 1 289 ? 124.735 45.207 69.971 1.00 33.46 269 ILE A O 1
ATOM 2103 N N . ARG A 1 290 ? 123.304 43.616 70.649 1.00 33.56 270 ARG A N 1
ATOM 2104 C CA . ARG A 1 290 ? 123.128 44.246 71.953 1.00 32.72 270 ARG A CA 1
ATOM 2105 C C . ARG A 1 290 ? 124.427 44.240 72.753 1.00 32.91 270 ARG A C 1
ATOM 2106 O O . ARG A 1 290 ? 124.687 45.162 73.526 1.00 32.03 270 ARG A O 1
ATOM 2114 N N . ASP A 1 291 ? 125.245 43.209 72.561 1.00 34.56 271 ASP A N 1
ATOM 2115 C CA . ASP A 1 291 ? 126.509 43.107 73.284 1.00 36.37 271 ASP A CA 1
ATOM 2116 C C . ASP A 1 291 ? 127.493 44.211 72.917 1.00 36.84 271 ASP A C 1
ATOM 2117 O O . ASP A 1 291 ? 128.485 44.418 73.611 1.00 37.73 271 ASP A O 1
ATOM 2122 N N . GLN A 1 292 ? 127.220 44.918 71.827 1.00 37.08 272 GLN A N 1
ATOM 2123 C CA . GLN A 1 292 ? 128.087 46.006 71.403 1.00 38.09 272 GLN A CA 1
ATOM 2124 C C . GLN A 1 292 ? 127.697 47.307 72.095 1.00 37.50 272 GLN A C 1
ATOM 2125 O O . GLN A 1 292 ? 128.411 48.303 71.997 1.00 37.04 272 GLN A O 1
ATOM 2131 N N . TYR A 1 293 ? 126.569 47.302 72.800 1.00 35.40 273 TYR A N 1
ATOM 2132 C CA . TYR A 1 293 ? 126.115 48.516 73.464 1.00 34.31 273 TYR A CA 1
ATOM 2133 C C . TYR A 1 293 ? 126.009 48.444 74.984 1.00 34.86 273 TYR A C 1
ATOM 2134 O O . TYR A 1 293 ? 125.156 49.095 75.596 1.00 32.03 273 TYR A O 1
ATOM 2143 N N . GLN A 1 294 ? 126.886 47.660 75.595 1.00 33.83 274 GLN A N 1
ATOM 2144 C CA . GLN A 1 294 ? 126.895 47.541 77.042 1.00 34.60 274 GLN A CA 1
ATOM 2145 C C . GLN A 1 294 ? 127.204 48.904 77.658 1.00 34.21 274 GLN A C 1
ATOM 2146 O O . GLN A 1 294 ? 126.886 49.156 78.821 1.00 34.19 274 GLN A O 1
ATOM 2152 N N . HIS A 1 295 ? 127.810 49.789 76.869 1.00 32.99 275 HIS A N 1
ATOM 2153 C CA . HIS A 1 295 ? 128.157 51.118 77.361 1.00 32.93 275 HIS A CA 1
ATOM 2154 C C . HIS A 1 295 ? 126.949 52.031 77.558 1.00 32.54 275 HIS A C 1
ATOM 2155 O O . HIS A 1 295 ? 127.101 53.184 77.960 1.00 32.69 275 HIS A O 1
ATOM 2162 N N . PHE A 1 296 ? 125.752 51.525 77.273 1.00 31.09 276 PHE A N 1
ATOM 2163 C CA . PHE A 1 296 ? 124.547 52.320 77.470 1.00 29.86 276 PHE A CA 1
ATOM 2164 C C . PHE A 1 296 ? 124.154 52.310 78.945 1.00 29.46 276 PHE A C 1
ATOM 2165 O O . PHE A 1 296 ? 123.172 52.936 79.345 1.00 29.84 276 PHE A O 1
ATOM 2173 N N . ILE A 1 297 ? 124.937 51.592 79.745 1.00 29.45 277 ILE A N 1
ATOM 2174 C CA . ILE A 1 297 ? 124.705 51.497 81.182 1.00 28.58 277 ILE A CA 1
ATOM 2175 C C . ILE A 1 297 ? 124.643 52.905 81.771 1.00 28.67 277 ILE A C 1
ATOM 2176 O O . ILE A 1 297 ? 125.472 53.755 81.450 1.00 28.29 277 ILE A O 1
ATOM 2181 N N . VAL A 1 298 ? 123.652 53.160 82.620 1.00 27.97 278 VAL A N 1
ATOM 2182 C CA . VAL A 1 298 ? 123.522 54.476 83.231 1.00 27.84 278 VAL A CA 1
ATOM 2183 C C . VAL A 1 298 ? 124.547 54.607 84.356 1.00 30.13 278 VAL A C 1
ATOM 2184 O O . VAL A 1 298 ? 124.438 53.943 85.389 1.00 30.28 278 VAL A O 1
ATOM 2188 N N . ASP A 1 299 ? 125.549 55.457 84.144 1.00 30.83 279 ASP A N 1
ATOM 2189 C CA . ASP A 1 299 ? 126.594 55.667 85.139 1.00 32.36 279 ASP A CA 1
ATOM 2190 C C . ASP A 1 299 ? 126.706 57.126 85.565 1.00 33.69 279 ASP A C 1
ATOM 2191 O O . ASP A 1 299 ? 125.983 57.988 85.067 1.00 33.46 279 ASP A O 1
ATOM 2196 N N . GLU A 1 300 ? 127.622 57.395 86.488 1.00 35.14 280 GLU A N 1
ATOM 2197 C CA . GLU A 1 300 ? 127.822 58.744 87.002 1.00 37.18 280 GLU A CA 1
ATOM 2198 C C . GLU A 1 300 ? 128.211 59.747 85.920 1.00 35.56 280 GLU A C 1
ATOM 2199 O O . GLU A 1 300 ? 127.748 60.886 85.932 1.00 35.77 280 GLU A O 1
ATOM 2205 N N . ARG A 1 301 ? 129.060 59.327 84.988 1.00 35.94 281 ARG A N 1
ATOM 2206 C CA . ARG A 1 301 ? 129.493 60.214 83.913 1.00 36.35 281 ARG A CA 1
ATOM 2207 C C . ARG A 1 301 ? 128.291 60.756 83.149 1.00 36.41 281 ARG A C 1
ATOM 2208 O O . ARG A 1 301 ? 128.161 61.965 82.950 1.00 36.52 281 ARG A O 1
ATOM 2216 N N . LYS A 1 302 ? 127.412 59.853 82.724 1.00 35.12 282 LYS A N 1
ATOM 2217 C CA . LYS A 1 302 ? 126.226 60.244 81.972 1.00 33.73 282 LYS A CA 1
ATOM 2218 C C . LYS A 1 302 ? 125.301 61.151 82.777 1.00 33.26 282 LYS A C 1
ATOM 2219 O O . LYS A 1 302 ? 124.854 62.181 82.277 1.00 33.22 282 LYS A O 1
ATOM 2225 N N . MET A 1 303 ? 125.016 60.777 84.020 1.00 32.70 283 MET A N 1
ATOM 2226 C CA . MET A 1 303 ? 124.138 61.593 84.856 1.00 33.30 283 MET A CA 1
ATOM 2227 C C . MET A 1 303 ? 124.758 62.958 85.162 1.00 33.75 283 MET A C 1
ATOM 2228 O O . MET A 1 303 ? 124.044 63.932 85.416 1.00 32.31 283 MET A O 1
ATOM 2233 N N . ALA A 1 304 ? 126.086 63.028 85.135 1.00 34.79 284 ALA A N 1
ATOM 2234 C CA . ALA A 1 304 ? 126.783 64.284 85.404 1.00 35.30 284 ALA A CA 1
ATOM 2235 C C . ALA A 1 304 ? 126.489 65.294 84.296 1.00 35.95 284 ALA A C 1
ATOM 2236 O O . ALA A 1 304 ? 126.647 66.503 84.482 1.00 36.00 284 ALA A O 1
ATOM 2238 N N . LEU A 1 305 ? 126.058 64.788 83.144 1.00 34.52 285 LEU A N 1
ATOM 2239 C CA . LEU A 1 305 ? 125.736 65.633 82.002 1.00 35.01 285 LEU A CA 1
ATOM 2240 C C . LEU A 1 305 ? 124.337 66.229 82.111 1.00 34.97 285 LEU A C 1
ATOM 2241 O O . LEU A 1 305 ? 124.015 67.203 81.428 1.00 35.08 285 LEU A O 1
ATOM 2246 N N . THR A 1 306 ? 123.504 65.643 82.967 1.00 33.59 286 THR A N 1
ATOM 2247 C CA . THR A 1 306 ? 122.135 66.114 83.133 1.00 33.24 286 THR A CA 1
ATOM 2248 C C . THR A 1 306 ? 122.045 67.350 84.023 1.00 34.37 286 THR A C 1
ATOM 2249 O O . THR A 1 306 ? 123.035 67.774 84.626 1.00 35.55 286 THR A O 1
ATOM 2253 N N . ASN A 1 307 ? 120.847 67.921 84.093 1.00 33.85 287 ASN A N 1
ATOM 2254 C CA . ASN A 1 307 ? 120.591 69.102 84.911 1.00 34.68 287 ASN A CA 1
ATOM 2255 C C . ASN A 1 307 ? 120.195 68.643 86.313 1.00 33.53 287 ASN A C 1
ATOM 2256 O O . ASN A 1 307 ? 119.095 68.935 86.788 1.00 34.08 287 ASN A O 1
ATOM 2261 N N . ASN A 1 308 ? 121.102 67.922 86.968 1.00 34.58 288 ASN A N 1
ATOM 2262 C CA . ASN A 1 308 ? 120.849 67.400 88.308 1.00 34.82 288 ASN A CA 1
ATOM 2263 C C . ASN A 1 308 ? 119.553 66.601 88.228 1.00 34.17 288 ASN A C 1
ATOM 2264 O O . ASN A 1 308 ? 118.716 66.641 89.130 1.00 32.73 288 ASN A O 1
ATOM 2269 N N . GLY A 1 309 ? 119.405 65.872 87.127 1.00 32.88 289 GLY A N 1
ATOM 2270 C CA . GLY A 1 309 ? 118.204 65.092 86.910 1.00 32.10 289 GLY A CA 1
ATOM 2271 C C . GLY A 1 309 ? 118.059 63.845 87.756 1.00 30.46 289 GLY A C 1
ATOM 2272 O O . GLY A 1 309 ? 119.027 63.329 88.321 1.00 30.55 289 GLY A O 1
ATOM 2273 N N . VAL A 1 310 ? 116.822 63.370 87.849 1.00 29.49 290 VAL A N 1
ATOM 2274 C CA . VAL A 1 310 ? 116.517 62.166 88.603 1.00 29.22 290 VAL A CA 1
ATOM 2275 C C . VAL A 1 310 ? 116.620 60.963 87.690 1.00 28.00 290 VAL A C 1
ATOM 2276 O O . VAL A 1 310 ? 116.543 61.089 86.468 1.00 28.68 290 VAL A O 1
ATOM 2280 N N . PHE A 1 311 ? 116.800 59.799 88.299 1.00 27.02 291 PHE A N 1
ATOM 2281 C CA . PHE A 1 311 ? 116.894 58.545 87.569 1.00 26.07 291 PHE A CA 1
ATOM 2282 C C . PHE A 1 311 ? 115.906 57.572 88.182 1.00 25.31 291 PHE A C 1
ATOM 2283 O O . PHE A 1 311 ? 115.674 57.592 89.389 1.00 23.59 291 PHE A O 1
ATOM 2291 N N . SER A 1 312 ? 115.312 56.732 87.348 1.00 24.33 292 SER A N 1
ATOM 2292 C CA . SER A 1 312 ? 114.403 55.717 87.849 1.00 23.89 292 SER A CA 1
ATOM 2293 C C . SER A 1 312 ? 114.375 54.549 86.882 1.00 23.89 292 SER A C 1
ATOM 2294 O O . SER A 1 312 ? 114.869 54.643 85.752 1.00 24.59 292 SER A O 1
ATOM 2297 N N . HIS A 1 313 ? 113.822 53.440 87.356 1.00 22.31 293 HIS A N 1
ATOM 2298 C CA . HIS A 1 313 ? 113.694 52.215 86.581 1.00 23.12 293 HIS A CA 1
ATOM 2299 C C . HIS A 1 313 ? 112.495 51.508 87.186 1.00 22.64 293 HIS A C 1
ATOM 2300 O O . HIS A 1 313 ? 112.236 51.632 88.385 1.00 22.54 293 HIS A O 1
ATOM 2307 N N . CYS A 1 314 ? 111.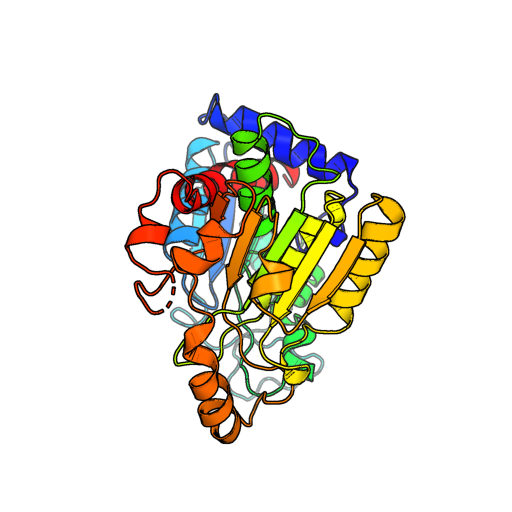765 50.777 86.355 1.00 22.64 294 CYS A N 1
ATOM 2308 C CA . CYS A 1 314 ? 110.570 50.063 86.795 1.00 22.87 294 CYS A CA 1
ATOM 2309 C C . CYS A 1 314 ? 110.869 48.904 87.743 1.00 23.96 294 CYS A C 1
ATOM 2310 O O . CYS A 1 314 ? 110.004 48.502 88.519 1.00 23.02 294 CYS A O 1
ATOM 2313 N N . LEU A 1 315 ? 112.097 48.390 87.677 1.00 22.91 295 LEU A N 1
ATOM 2314 C CA . LEU A 1 315 ? 112.543 47.245 88.474 1.00 23.03 295 LEU A CA 1
ATOM 2315 C C . LEU A 1 315 ? 111.870 45.990 87.905 1.00 23.09 295 LEU A C 1
ATOM 2316 O O . LEU A 1 315 ? 110.793 46.079 87.311 1.00 22.14 295 LEU A O 1
ATOM 2321 N N . PRO A 1 316 ? 112.503 44.809 88.051 1.00 23.98 296 PRO A N 1
ATOM 2322 C CA . PRO A 1 316 ? 113.791 44.526 88.698 1.00 24.50 296 PRO A CA 1
ATOM 2323 C C . PRO A 1 316 ? 114.972 45.022 87.872 1.00 25.84 296 PRO A C 1
ATOM 2324 O O . PRO A 1 316 ? 114.941 44.962 86.640 1.00 26.36 296 PRO A O 1
ATOM 2328 N N . LEU A 1 317 ? 116.012 45.501 88.552 1.00 25.90 297 LEU A N 1
ATOM 2329 C CA . LEU A 1 317 ? 117.194 46.028 87.874 1.00 26.23 297 LEU A CA 1
ATOM 2330 C C . LEU A 1 317 ? 118.496 45.315 88.218 1.00 27.07 297 LEU A C 1
ATOM 2331 O O . LEU A 1 317 ? 118.835 45.144 89.393 1.00 26.74 297 LEU A O 1
ATOM 2336 N N . ARG A 1 318 ? 119.229 44.913 87.182 1.00 26.00 298 ARG A N 1
ATOM 2337 C CA . ARG A 1 318 ? 120.514 44.244 87.359 1.00 25.79 298 ARG A CA 1
ATOM 2338 C C . ARG A 1 318 ? 121.579 45.311 87.608 1.00 26.01 298 ARG A C 1
ATOM 2339 O O . ARG A 1 318 ? 121.924 46.087 86.711 1.00 25.64 298 ARG A O 1
ATOM 2347 N N . ARG A 1 319 ? 122.083 45.353 88.838 1.00 25.85 299 ARG A N 1
ATOM 2348 C CA . ARG A 1 319 ? 123.094 46.328 89.221 1.00 25.10 299 ARG A CA 1
ATOM 2349 C C . ARG A 1 319 ? 124.400 46.163 88.465 1.00 26.20 299 ARG A C 1
ATOM 2350 O O . ARG A 1 319 ? 124.875 45.046 88.248 1.00 25.73 299 ARG A O 1
ATOM 2358 N N . ASN A 1 320 ? 124.964 47.299 88.072 1.00 26.72 300 ASN A N 1
ATOM 2359 C CA . ASN A 1 320 ? 126.216 47.363 87.333 1.00 28.08 300 ASN A CA 1
ATOM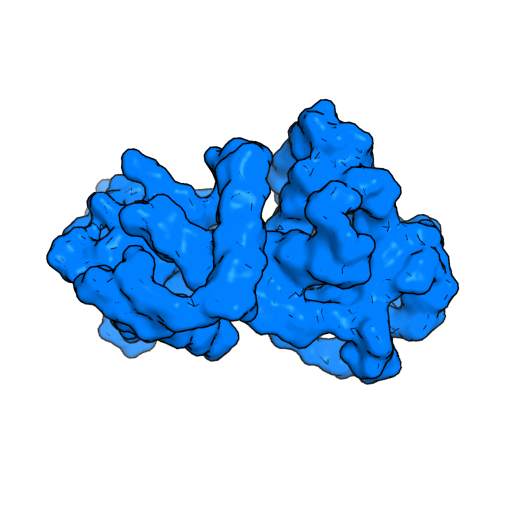 2360 C C . ASN A 1 320 ? 126.115 46.788 85.933 1.00 27.85 300 ASN A C 1
ATOM 2361 O O . ASN A 1 320 ? 127.118 46.405 85.332 1.00 27.93 300 ASN A O 1
ATOM 2366 N N . VAL A 1 321 ? 124.890 46.734 85.423 1.00 27.18 301 VAL A N 1
ATOM 2367 C CA . VAL A 1 321 ? 124.623 46.249 84.079 1.00 27.59 301 VAL A CA 1
ATOM 2368 C C . VAL A 1 321 ? 123.694 47.271 83.431 1.00 27.76 301 VAL A C 1
ATOM 2369 O O . VAL A 1 321 ? 124.009 47.825 82.377 1.00 26.74 301 VAL A O 1
ATOM 2385 N N . ALA A 1 323 ? 122.451 49.913 85.337 1.00 28.20 303 ALA A N 1
ATOM 2386 C CA . ALA A 1 323 ? 122.867 51.139 85.999 1.00 28.56 303 ALA A CA 1
ATOM 2387 C C . ALA A 1 323 ? 123.881 50.749 87.066 1.00 29.13 303 ALA A C 1
ATOM 2388 O O . ALA A 1 323 ? 123.761 49.690 87.673 1.00 30.25 303 ALA A O 1
ATOM 2390 N N . THR A 1 324 ? 124.883 51.594 87.287 1.00 29.65 304 THR A N 1
ATOM 2391 C CA . THR A 1 324 ? 125.899 51.297 88.295 1.00 30.11 304 THR A CA 1
ATOM 2392 C C . THR A 1 324 ? 125.356 51.488 89.709 1.00 29.33 304 THR A C 1
ATOM 2393 O O . THR A 1 324 ? 124.362 52.184 89.915 1.00 28.91 304 THR A O 1
ATOM 2397 N N . ASP A 1 325 ? 126.023 50.871 90.681 1.00 29.46 305 ASP A N 1
ATOM 2398 C CA . ASP A 1 325 ? 125.627 50.980 92.082 1.00 30.77 305 ASP A CA 1
ATOM 2399 C C . ASP A 1 325 ? 125.543 52.450 92.498 1.00 30.82 305 ASP A C 1
ATOM 2400 O O . ASP A 1 325 ? 124.615 52.852 93.199 1.00 29.75 305 ASP A O 1
ATOM 2405 N N . ALA A 1 326 ? 126.515 53.246 92.057 1.00 30.50 306 ALA A N 1
ATOM 2406 C CA . ALA A 1 326 ? 126.561 54.670 92.392 1.00 31.89 306 ALA A CA 1
ATOM 2407 C C . ALA A 1 326 ? 125.306 55.413 91.946 1.00 31.85 306 ALA A C 1
ATOM 2408 O O . ALA A 1 326 ? 124.788 56.266 92.668 1.00 32.16 306 ALA A O 1
ATOM 2410 N N . VAL A 1 327 ? 124.821 55.095 90.753 1.00 30.83 307 VAL A N 1
ATOM 2411 C CA . VAL A 1 327 ? 123.621 55.734 90.236 1.00 31.02 307 VAL A CA 1
ATOM 2412 C C . VAL A 1 327 ? 122.394 55.222 90.991 1.00 30.92 307 VAL A C 1
ATOM 2413 O O . VAL A 1 327 ? 121.536 56.006 91.397 1.00 30.97 307 VAL A O 1
ATOM 2417 N N . MET A 1 328 ? 122.320 53.909 91.183 1.00 29.24 308 MET A N 1
ATOM 2418 C CA . MET A 1 328 ? 121.194 53.300 91.888 1.00 32.25 308 MET A CA 1
ATOM 2419 C C . MET A 1 328 ? 121.040 53.784 93.324 1.00 32.15 308 MET A C 1
ATOM 2420 O O . MET A 1 328 ? 119.922 53.952 93.811 1.00 31.76 308 MET A O 1
ATOM 2425 N N . ASP A 1 329 ? 122.158 54.004 94.007 1.00 31.74 309 ASP A N 1
ATOM 2426 C CA . ASP A 1 329 ? 122.090 54.449 95.391 1.00 33.56 309 ASP A CA 1
ATOM 2427 C C . ASP A 1 329 ? 122.217 55.955 95.563 1.00 33.01 309 ASP A C 1
ATOM 2428 O O . ASP A 1 329 ? 122.303 56.458 96.682 1.00 33.40 309 ASP A O 1
ATOM 2433 N N . SER A 1 330 ? 122.221 56.670 94.446 1.00 33.14 310 SER A N 1
ATOM 2434 C CA . SER A 1 330 ? 122.308 58.122 94.470 1.00 32.92 310 SER A CA 1
ATOM 2435 C C . SER A 1 330 ? 121.028 58.718 95.044 1.00 32.98 310 SER A C 1
ATOM 2436 O O . SER A 1 330 ? 119.942 58.159 94.876 1.00 30.69 310 SER A O 1
ATOM 2439 N N . PRO A 1 331 ? 121.137 59.863 95.733 1.00 32.70 311 PRO A N 1
ATOM 2440 C CA . PRO A 1 331 ? 119.936 60.482 96.298 1.00 32.16 311 PRO A CA 1
ATOM 2441 C C . PRO A 1 331 ? 118.978 60.928 95.195 1.00 32.16 311 PRO A C 1
ATOM 2442 O O . PRO A 1 331 ? 117.818 61.248 95.456 1.00 31.34 311 PRO A O 1
ATOM 2446 N N . ASN A 1 332 ? 119.471 60.934 93.959 1.00 31.06 312 ASN A N 1
ATOM 2447 C CA . ASN A 1 332 ? 118.664 61.334 92.812 1.00 32.05 312 ASN A CA 1
ATOM 2448 C C . ASN A 1 332 ? 117.903 60.161 92.185 1.00 29.54 312 ASN A C 1
ATOM 2449 O O . ASN A 1 332 ? 117.187 60.334 91.198 1.00 28.84 312 ASN A O 1
ATOM 2454 N N . CYS A 1 333 ? 118.063 58.969 92.751 1.00 28.02 313 CYS A N 1
ATOM 2455 C CA . CYS A 1 333 ? 117.351 57.800 92.241 1.00 26.39 313 CYS A CA 1
ATOM 2456 C C . CYS A 1 333 ? 116.031 57.679 92.991 1.00 26.05 313 CYS A C 1
ATOM 2457 O O . CYS A 1 333 ? 116.017 57.523 94.216 1.00 26.54 313 CYS A O 1
ATOM 2460 N N . ILE A 1 334 ? 114.924 57.736 92.257 1.00 23.29 314 ILE A N 1
ATOM 2461 C CA . ILE A 1 334 ? 113.603 57.662 92.873 1.00 23.51 314 ILE A CA 1
ATOM 2462 C C . ILE A 1 334 ? 112.865 56.358 92.596 1.00 22.75 314 ILE A C 1
ATOM 2463 O O . ILE A 1 334 ? 111.654 56.264 92.802 1.00 21.76 314 ILE A O 1
ATOM 2468 N N . ALA A 1 335 ? 113.600 55.348 92.150 1.00 22.21 315 ALA A N 1
ATOM 2469 C CA . ALA A 1 335 ? 112.999 54.057 91.830 1.00 21.85 315 ALA A CA 1
ATOM 2470 C C . ALA A 1 335 ? 112.193 53.426 92.971 1.00 22.08 315 ALA A C 1
ATOM 2471 O O . ALA A 1 335 ? 111.176 52.778 92.720 1.00 21.07 315 ALA A O 1
ATOM 2473 N N . ILE A 1 336 ? 112.632 53.598 94.217 1.00 21.40 316 ILE A N 1
ATOM 2474 C CA . ILE A 1 336 ? 111.893 53.003 95.328 1.00 22.21 316 ILE A CA 1
ATOM 2475 C C . ILE A 1 336 ? 110.583 53.754 95.560 1.00 22.22 316 ILE A C 1
ATOM 2476 O O . ILE A 1 336 ? 109.575 53.152 95.933 1.00 22.54 316 ILE A O 1
ATOM 2481 N N . ASP A 1 337 ? 110.593 55.067 95.339 1.00 21.24 317 ASP A N 1
ATOM 2482 C CA . ASP A 1 337 ? 109.378 55.859 95.509 1.00 21.12 317 ASP A CA 1
ATOM 2483 C C . ASP A 1 337 ? 108.383 55.515 94.406 1.00 20.34 317 ASP A C 1
ATOM 2484 O O . ASP A 1 337 ? 107.181 55.415 94.651 1.00 19.40 317 ASP A O 1
ATOM 2489 N N . GLU A 1 338 ? 108.885 55.342 93.186 1.00 20.79 318 GLU A N 1
ATOM 2490 C CA . GLU A 1 338 ? 108.017 54.981 92.069 1.00 21.20 318 GLU A CA 1
ATOM 2491 C C . GLU A 1 338 ? 107.436 53.598 92.370 1.00 20.79 318 GLU A C 1
ATOM 2492 O O . GLU A 1 338 ? 106.254 53.336 92.118 1.00 18.80 318 GLU A O 1
ATOM 2498 N N . ALA A 1 339 ? 108.263 52.723 92.936 1.00 19.82 319 ALA A N 1
ATOM 2499 C CA . ALA A 1 339 ? 107.811 51.377 93.279 1.00 20.62 319 ALA A CA 1
ATOM 2500 C C . ALA A 1 339 ? 106.675 51.457 94.300 1.00 20.12 319 ALA A C 1
ATOM 2501 O O . ALA A 1 339 ? 105.643 50.799 94.144 1.00 20.23 319 ALA A O 1
ATOM 2503 N N . GLU A 1 340 ? 106.856 52.256 95.348 1.00 19.77 320 GLU A N 1
ATOM 2504 C CA . GLU A 1 340 ? 105.803 52.384 96.349 1.00 18.94 320 GLU A CA 1
ATOM 2505 C C . GLU A 1 340 ? 104.507 52.853 95.704 1.00 18.88 320 GLU A C 1
ATOM 2506 O O . GLU A 1 340 ? 103.429 52.335 96.000 1.00 20.33 320 GLU A O 1
ATOM 2512 N N . ASN A 1 341 ? 104.613 53.833 94.812 1.00 19.70 321 ASN A N 1
ATOM 2513 C CA . ASN A 1 341 ? 103.434 54.391 94.169 1.00 20.16 321 ASN A CA 1
ATOM 2514 C C . ASN A 1 341 ? 102.570 53.423 93.369 1.00 20.30 321 ASN A C 1
ATOM 2515 O O . ASN A 1 341 ? 101.429 53.744 93.039 1.00 19.92 321 ASN A O 1
ATOM 2520 N N . ARG A 1 342 ? 103.097 52.241 93.064 1.00 20.07 322 ARG A N 1
ATOM 2521 C CA . ARG A 1 342 ? 102.294 51.242 92.361 1.00 20.47 322 ARG A CA 1
ATOM 2522 C C . ARG A 1 342 ? 101.082 50.932 93.238 1.00 19.79 322 ARG A C 1
ATOM 2523 O O . ARG A 1 342 ? 99.969 50.737 92.745 1.00 22.00 322 ARG A O 1
ATOM 2531 N N . LEU A 1 343 ? 101.306 50.877 94.549 1.00 18.96 323 LEU A N 1
ATOM 2532 C CA . LEU A 1 343 ? 100.233 50.593 95.497 1.00 18.79 323 LEU A CA 1
ATOM 2533 C C . LEU A 1 343 ? 99.132 51.648 95.440 1.00 19.28 323 LEU A C 1
ATOM 2534 O O . LEU A 1 343 ? 97.954 51.328 95.303 1.00 18.86 323 LEU A O 1
ATOM 2539 N N . HIS A 1 344 ? 99.536 52.911 95.527 1.00 21.14 324 HIS A N 1
ATOM 2540 C CA . HIS A 1 344 ? 98.596 54.027 95.541 1.00 19.77 324 HIS A CA 1
ATOM 2541 C C . HIS A 1 344 ? 97.822 54.255 94.252 1.00 19.25 324 HIS A C 1
ATOM 2542 O O . HIS A 1 344 ? 96.615 54.509 94.290 1.00 19.98 324 HIS A O 1
ATOM 2549 N N . VAL A 1 345 ? 98.496 54.169 93.111 1.00 19.75 325 VAL A N 1
ATOM 2550 C CA . VAL A 1 345 ? 97.808 54.379 91.844 1.00 20.53 325 VAL A CA 1
ATOM 2551 C C . VAL A 1 345 ? 96.862 53.228 91.509 1.00 20.26 325 VAL A C 1
ATOM 2552 O O . VAL A 1 345 ? 95.808 53.437 90.915 1.00 20.48 325 VAL A O 1
ATOM 2556 N N . GLN A 1 346 ? 97.231 52.010 91.888 1.00 20.43 326 GLN A N 1
ATOM 2557 C CA . GLN A 1 346 ? 96.365 50.875 91.605 1.00 20.10 326 GLN A CA 1
ATOM 2558 C C . GLN A 1 346 ? 95.092 50.948 92.446 1.00 19.34 326 GLN A C 1
ATOM 2559 O O . GLN A 1 346 ? 94.019 50.537 92.000 1.00 20.58 326 GLN A O 1
ATOM 2565 N N . LYS A 1 347 ? 95.204 51.486 93.657 1.00 19.62 327 LYS A N 1
ATOM 2566 C CA . LYS A 1 347 ? 94.030 51.635 94.503 1.00 19.98 327 LYS A CA 1
ATOM 2567 C C . LYS A 1 347 ? 93.111 52.667 93.839 1.00 19.86 327 LYS A C 1
ATOM 2568 O O . LYS A 1 347 ? 91.896 52.486 93.791 1.00 19.22 327 LYS A O 1
ATOM 2574 N N . ALA A 1 348 ? 93.696 53.739 93.307 1.00 18.53 328 ALA A N 1
ATOM 2575 C CA . ALA A 1 348 ? 92.909 54.772 92.630 1.00 20.75 328 ALA A CA 1
ATOM 2576 C C . ALA A 1 348 ? 92.192 54.182 91.409 1.00 21.69 328 ALA A C 1
ATOM 2577 O O . ALA A 1 348 ? 91.032 54.503 91.134 1.00 20.60 328 ALA A O 1
ATOM 2579 N N . ILE A 1 349 ? 92.887 53.311 90.683 1.00 21.44 329 ILE A N 1
ATOM 2580 C CA . ILE A 1 349 ? 92.317 52.673 89.499 1.00 20.52 329 ILE A CA 1
ATOM 2581 C C . ILE A 1 349 ? 91.148 51.755 89.878 1.00 20.73 329 ILE A C 1
ATOM 2582 O O . ILE A 1 349 ? 90.065 51.847 89.297 1.00 20.08 329 ILE A O 1
ATOM 2587 N N . MET A 1 350 ? 91.362 50.871 90.851 1.00 21.02 330 MET A N 1
ATOM 2588 C CA . MET A 1 350 ? 90.300 49.966 91.273 1.00 19.91 330 MET A CA 1
ATOM 2589 C C . MET A 1 350 ? 89.088 50.744 91.791 1.00 20.71 330 MET A C 1
ATOM 2590 O O . MET A 1 350 ? 87.955 50.438 91.432 1.00 21.55 330 MET A O 1
ATOM 2595 N N . ALA A 1 351 ? 89.331 51.747 92.632 1.00 21.20 331 ALA A N 1
ATOM 2596 C CA . ALA A 1 351 ? 88.243 52.550 93.189 1.00 22.47 331 ALA A CA 1
ATOM 2597 C C . ALA A 1 351 ? 87.447 53.256 92.091 1.00 23.71 331 ALA A C 1
ATOM 2598 O O . ALA A 1 351 ? 86.222 53.381 92.180 1.00 24.37 331 ALA A O 1
ATOM 2600 N N . ALA A 1 352 ? 88.141 53.709 91.052 1.00 23.29 332 ALA A N 1
ATOM 2601 C CA . ALA A 1 352 ? 87.480 54.411 89.956 1.00 24.12 332 ALA A CA 1
ATOM 2602 C C . ALA A 1 352 ? 86.607 53.490 89.111 1.00 25.65 332 ALA A C 1
ATOM 2603 O O . ALA A 1 352 ? 85.531 53.889 88.657 1.00 24.87 332 ALA A O 1
ATOM 2605 N N . LEU A 1 353 ? 87.063 52.256 88.916 1.00 24.48 333 LEU A N 1
ATOM 2606 C CA . LEU A 1 353 ? 86.337 51.299 88.094 1.00 25.87 333 LEU A CA 1
ATOM 2607 C C . LEU A 1 353 ? 85.123 50.650 88.741 1.00 27.08 333 LEU A C 1
ATOM 2608 O O . LEU A 1 353 ? 84.219 50.205 88.036 1.00 27.11 333 LEU A O 1
ATOM 2613 N N . VAL A 1 354 ? 85.086 50.579 90.068 1.00 28.68 334 VAL A N 1
ATOM 2614 C CA . VAL A 1 354 ? 83.922 49.979 90.714 1.00 33.06 334 VAL A CA 1
ATOM 2615 C C . VAL A 1 354 ? 82.850 51.047 90.883 1.00 35.10 334 VAL A C 1
ATOM 2616 O O . VAL A 1 354 ? 83.203 52.248 90.843 1.00 38.36 334 VAL A O 1
#

Nearest PDB structures (foldseek):
  3kzk-assembly1_A  TM=9.984E-01  e=1.033E-62  Xanthomonas campestris pv. campestris str. ATCC 33913
  3kzc-assembly1_A  TM=9.969E-01  e=6.406E-60  Xanthomonas campestris pv. campestris str. ATCC 33913
  2g7m-assembly1_Z  TM=9.144E-01  e=3.720E-27  Bacteroides fragilis
  2fg6-assembly1_X  TM=8.835E-01  e=5.483E-27  Bacteroides fragilis NCTC 9343
  1js1-assembly1_Z  TM=9.182E-01  e=1.156E-25  Bacteroides fragilis

B-factor: mean 28.64, std 7.43, range [9.61, 63.09]

Foldseek 3Di:
DDAAAACLVPDPVVLVLLLVQLVVCVVPVAAQLQAAAEEEEEPCDDDPLLCVLLQVLQVRNNHGYHYHHCVPPHWDEDQDPPDDPPDRHDYYLLVVQDVVLVPHQEYEDAAEAPLQACVVQVVVRVQVSSVVRHPHYYYYCYYLAHRLLLSLVLSLVCVVVVHNQPAAAQEEEEAAADQDAARCHHVLSNLLSCLLSHAAYEYEYQDPLQDDDPVSVVSSVVSCVVRVYHYYYDPDLLVSLAAHQEYEYHHHQRNVQRSNCPVSNVVSVVVLVSAQEPVSNVRYPVHAYEYQDDDDDPSNHPCNCPPPRYCHVSSSVSSSSSVSSNVSVRD

Organism: Xanthomonas campestris pv. campestris (strain ATCC 33913 / DSM 3586 / NCPPB 528 / LMG 568 / P 25) (NCBI:txid190485)

Sequence (331 aa):
LKHFLNTQDWSRAELDALLTQAALFKRNKLGSELKGKSIALVFFNPSMRTRTSFELGAFQLGGHAVVLQPGKDAWPIEFNLGTVMDGDTEEHIAEVARVLGRYVDLIGVRAFPKFVDWSKDREDQVLKSFAKYSPVPVINMETITHPCQELAHALALQEHFGTPDLRGKKYVLTWTYHPKPLNTAVANSALTIATRMGMDVTLLCPTPDYILDERYMDWAAQNVAESGGSLQVSHDIDSAYAGADVVYAKSWGALPFFGNWEPEKPIRDQYQHFIVDERKMALTNNGVFSHCLPLRRNVATDAVMDSPNCIAIDEAENRLHVQKAIMAALV

CATH classification: 3.40.50.1370 (+1 more: 3.40.50.1370)

InterPro domains:
  IPR006130 Aspartate/ornithine carbamoyltransferase [PR00100] (45-64)
  IPR006130 Aspartate/ornithine carbamoyltransferase [PR00100] (287-296)
  IPR006130 Aspartate/ornithine carbamoyltransferase [PR00100] (299-322)
  IPR006131 Aspartate/ornithine carbamoyltransferase, Asp/Orn-binding domain [PF00185] (186-332)
  IPR006132 Aspartate/ornithine carbamoyltransferase, carbamoyl-P binding [PF02729] (4-161)
  IPR036901 Aspartate/ornithine carbamoyltransferase superfamily [G3DSA:3.40.50.1370] (5-168)
  IPR036901 Aspartate/ornithine carbamoyltransferase superfamily [G3DSA:3.40.50.1370] (169-331)
  IPR036901 Aspartate/ornithine carbamoyltransferase superfamily [SSF53671] (2-336)
  IPR043695 N-acetylornithine carbamoyltransferase ArgF'-like [MF_02234] (3-334)

Radius of gyration: 19.74 Å; Cα contacts (8 Å, |Δi|>4): 669; chains: 1; bounding box: 50×53×41 Å

GO terms:
  GO:0043857 N-acetylornithine carbamoyltransferase activity (F, IDA)